Protein AF-A0A1L1SRC6-F1 (afdb_monomer_lite)

Radius of gyration: 24.78 Å; chains: 1; bounding box: 66×58×56 Å

Sequence (203 aa):
MLESIRVTGSGLALPPKPKSKVKRRNLTRLPKPKQQPQLCRSFERGDDISGKKLCILTAIKPINLEKEKLRFFKSDYTYNPQFEYANPTLPGVLAKHSNASDRFLKQSINIMELTLQKYGSYEKFEQATGGSLLSKTRIWSHVRKYMVKEGCLGEIVVHLTEDLLSRASMTVVNGCPTLTINISTAREHWLEGMLRHEIGTHY

pLDDT: mean 79.27, std 24.9, range [30.52, 97.94]

Secondary structure (DSSP, 8-state):
------------PPPPPPP----------PPPPPPP------------S------HHHHT-BTTHHHHHHHHHHTTT-S-----BSSPPPHHHHHHH-----TTHHHHHHHHHHHHHHHSSHHHHHHHHH-SBPPHHHHHHHHHHHHHHHT-TTTSEEEEES--SSSEEEEEETTEEEEEEEGGG-BTTTHHHHHHHHHHHH-

Foldseek 3Di:
DDDDPDDDDDDPDDDDDDDDDDDDDDDDDDDDDDDDDDPDPDPDDDDDDDPPPDDPVLQPDFPCVVVQVVVCVVVVNPDDRDTHTPDDDDPVVCVVVVDDDCPCVVVVVVVVVVLCVVQVDPVSSLCVQQNDQDDPVRLVVVLQVLCVVVVNPPQEAEAEDQPDPDQWAWDQDPNGTYIYGHSVRHGDNCSNVVCCVHVVPPD

InterPro domains:
  IPR012548 Microtubule-associated tyrosine carboxypeptidase [PTHR31817] (3-203)
  IPR012548 Microtubule-associated tyrosine carboxypeptidase [SM01154] (69-203)

Organism: Mus musculus (NCBI:txid10090)

Structure (mmCIF, N/CA/C/O backbone):
data_AF-A0A1L1SRC6-F1
#
_entry.id   AF-A0A1L1SRC6-F1
#
loop_
_atom_site.group_PDB
_atom_site.id
_atom_site.type_symbol
_atom_site.label_atom_id
_atom_site.label_alt_id
_atom_site.label_comp_id
_atom_site.label_asym_id
_atom_site.label_entity_id
_atom_site.label_seq_id
_atom_site.pdbx_PDB_ins_code
_atom_site.Cartn_x
_atom_site.Cartn_y
_atom_site.Cartn_z
_atom_site.occupancy
_atom_site.B_iso_or_equiv
_atom_site.auth_seq_id
_atom_site.auth_comp_id
_atom_site.auth_asym_id
_atom_site.auth_atom_id
_atom_site.pdbx_PDB_model_num
ATOM 1 N N . MET A 1 1 ? -26.667 -17.248 -7.420 1.00 30.98 1 MET A N 1
ATOM 2 C CA . MET A 1 1 ? -25.818 -18.370 -6.968 1.00 30.98 1 MET A CA 1
ATOM 3 C C . MET A 1 1 ? -24.413 -17.826 -6.780 1.00 30.98 1 MET A C 1
ATOM 5 O O . MET A 1 1 ? -23.888 -17.225 -7.705 1.00 30.98 1 MET A O 1
ATOM 9 N N . LEU A 1 2 ? -23.880 -17.897 -5.559 1.00 35.25 2 LEU A N 1
ATOM 10 C CA . LEU A 1 2 ? -22.558 -17.385 -5.188 1.00 35.25 2 LEU A CA 1
ATOM 11 C C . LEU A 1 2 ? -21.562 -18.549 -5.243 1.00 35.25 2 LEU A C 1
ATOM 13 O O . LEU A 1 2 ? -21.462 -19.311 -4.283 1.00 35.25 2 LEU A O 1
ATOM 17 N N . GLU A 1 3 ? -20.846 -18.705 -6.355 1.00 34.25 3 GLU A N 1
ATOM 18 C CA . GLU A 1 3 ? -19.773 -19.698 -6.452 1.00 34.25 3 GLU A CA 1
ATOM 19 C C . GLU A 1 3 ? -18.538 -19.179 -5.687 1.00 34.25 3 GLU A C 1
ATOM 21 O O . GLU A 1 3 ? -17.901 -18.185 -6.049 1.00 34.25 3 GLU A O 1
ATOM 26 N N . SER A 1 4 ? -18.237 -19.829 -4.565 1.00 32.31 4 SER A N 1
ATOM 27 C CA . SER A 1 4 ? -17.053 -19.595 -3.737 1.00 32.31 4 SER A CA 1
ATOM 28 C C . SER A 1 4 ? -15.798 -20.062 -4.483 1.00 32.31 4 SER A C 1
ATOM 30 O O . SER A 1 4 ? -15.706 -21.224 -4.873 1.00 32.31 4 SER A O 1
ATOM 32 N N . ILE A 1 5 ? -14.805 -19.182 -4.657 1.00 41.94 5 ILE A N 1
ATOM 33 C CA . ILE A 1 5 ? -13.481 -19.562 -5.172 1.00 41.94 5 ILE A CA 1
ATOM 34 C C . ILE A 1 5 ? -12.802 -20.426 -4.101 1.00 41.94 5 ILE A C 1
ATOM 36 O O . ILE A 1 5 ? -12.232 -19.910 -3.140 1.00 41.94 5 ILE A O 1
ATOM 40 N N . ARG A 1 6 ? -12.889 -21.751 -4.246 1.00 34.69 6 ARG A N 1
ATOM 41 C CA . ARG A 1 6 ? -12.124 -22.712 -3.446 1.00 34.69 6 ARG A CA 1
ATOM 42 C C . ARG A 1 6 ? -10.842 -23.063 -4.189 1.00 34.69 6 ARG A C 1
ATOM 44 O O . ARG A 1 6 ? -10.877 -23.663 -5.257 1.00 34.69 6 ARG A O 1
ATOM 51 N N . VAL A 1 7 ? -9.705 -22.708 -3.600 1.00 37.19 7 VAL A N 1
ATOM 52 C CA . VAL A 1 7 ? -8.402 -23.253 -3.991 1.00 37.19 7 VAL A CA 1
ATOM 53 C C . VAL A 1 7 ? -8.265 -24.615 -3.315 1.00 37.19 7 VAL A C 1
ATOM 55 O O . VAL A 1 7 ? -8.098 -24.702 -2.099 1.00 37.19 7 VAL A O 1
ATOM 58 N N . THR A 1 8 ? -8.387 -25.684 -4.095 1.00 35.91 8 THR A N 1
ATOM 59 C CA . THR A 1 8 ? -8.195 -27.059 -3.625 1.00 35.91 8 THR A CA 1
ATOM 60 C C . THR A 1 8 ? -6.701 -27.305 -3.427 1.00 35.91 8 THR A C 1
ATOM 62 O O . THR A 1 8 ? -5.959 -27.480 -4.390 1.00 35.91 8 THR A O 1
ATOM 65 N N . GLY A 1 9 ? -6.237 -27.265 -2.178 1.00 34.97 9 GLY A N 1
ATOM 66 C CA . GLY A 1 9 ? -4.871 -27.649 -1.836 1.00 34.97 9 GLY A CA 1
ATOM 67 C C . GLY A 1 9 ? -4.660 -29.148 -2.056 1.00 34.97 9 GLY A C 1
ATOM 68 O O . GLY A 1 9 ? -5.458 -29.963 -1.596 1.00 34.97 9 GLY A O 1
ATOM 69 N N . SER A 1 10 ? -3.586 -29.520 -2.749 1.00 36.66 10 SER A N 1
ATOM 70 C CA . SER A 1 10 ? -3.164 -30.914 -2.894 1.00 36.66 10 SER A CA 1
ATOM 71 C C . SER A 1 10 ? -2.772 -31.481 -1.526 1.00 36.66 10 SER A C 1
ATOM 73 O O . SER A 1 10 ? -1.744 -31.111 -0.958 1.00 36.66 10 SER A O 1
ATOM 75 N N . GLY A 1 11 ? -3.609 -32.361 -0.977 1.00 34.94 11 GLY A N 1
ATOM 76 C CA . GLY A 1 11 ? -3.365 -33.038 0.293 1.00 34.94 11 GLY A CA 1
ATOM 77 C C . GLY A 1 11 ? -2.301 -34.123 0.157 1.00 34.94 11 GLY A C 1
ATOM 78 O O . GLY A 1 11 ? -2.605 -35.246 -0.229 1.00 34.94 11 GLY A O 1
ATOM 79 N N . LEU A 1 12 ? -1.057 -33.811 0.520 1.00 36.03 12 LEU A N 1
ATOM 80 C CA . LEU A 1 12 ? -0.076 -34.836 0.874 1.00 36.03 12 LEU A CA 1
ATOM 81 C C . LEU A 1 12 ? -0.336 -35.244 2.327 1.00 36.03 12 LEU A C 1
ATOM 83 O O . LEU A 1 12 ? 0.060 -34.560 3.270 1.00 36.03 12 LEU A O 1
ATOM 87 N N . ALA A 1 13 ? -1.074 -36.340 2.494 1.00 35.41 13 ALA A N 1
ATOM 88 C CA . ALA A 1 13 ? -1.340 -36.951 3.787 1.00 35.41 13 ALA A CA 1
ATOM 89 C C . ALA A 1 13 ? -0.029 -37.454 4.418 1.00 35.41 13 ALA A C 1
ATOM 91 O O . ALA A 1 13 ? 0.671 -38.289 3.846 1.00 35.41 13 ALA A O 1
ATOM 92 N N . LEU A 1 14 ? 0.300 -36.951 5.610 1.00 41.66 14 LEU A N 1
ATOM 93 C CA . LEU A 1 14 ? 1.361 -37.498 6.457 1.00 41.66 14 LEU A CA 1
ATOM 94 C C . LEU A 1 14 ? 0.784 -38.629 7.332 1.00 41.66 14 LEU A C 1
ATOM 96 O O . LEU A 1 14 ? -0.318 -38.470 7.864 1.00 41.66 14 LEU A O 1
ATOM 100 N N . PRO A 1 15 ? 1.500 -39.753 7.520 1.00 41.75 15 PRO A N 1
ATOM 101 C CA . PRO A 1 15 ? 1.021 -40.864 8.338 1.00 41.75 15 PRO A CA 1
ATOM 102 C C . PRO A 1 15 ? 1.010 -40.517 9.844 1.00 41.75 15 PRO A C 1
ATOM 104 O O . PRO A 1 15 ? 1.784 -39.665 10.296 1.00 41.75 15 PRO A O 1
ATOM 107 N N . PRO A 1 16 ? 0.148 -41.170 10.651 1.00 37.88 16 PRO A N 1
ATOM 108 C CA . PRO A 1 16 ? -0.032 -40.839 12.061 1.00 37.88 16 PRO A CA 1
ATOM 109 C C . PRO A 1 16 ? 1.166 -41.268 12.925 1.00 37.88 16 PRO A C 1
ATOM 111 O O . PRO A 1 16 ? 1.744 -42.339 12.749 1.00 37.88 16 PRO A O 1
ATOM 114 N N . LYS A 1 17 ? 1.514 -40.428 13.910 1.00 37.50 17 LYS A N 1
ATOM 115 C CA . LYS A 1 17 ? 2.563 -40.694 14.911 1.00 37.50 17 LYS A CA 1
ATOM 116 C C . LYS A 1 17 ? 2.162 -41.816 15.884 1.00 37.50 17 LYS A C 1
ATOM 118 O O . LYS A 1 17 ? 1.056 -41.762 16.426 1.00 37.50 17 LYS A O 1
ATOM 123 N N . PRO A 1 18 ? 3.075 -42.737 16.243 1.00 36.50 18 PRO A N 1
ATOM 124 C CA . PRO A 1 18 ? 2.864 -43.642 17.366 1.00 36.50 18 PRO A CA 1
ATOM 125 C C . PRO A 1 18 ? 3.111 -42.924 18.707 1.00 36.50 18 PRO A C 1
ATOM 127 O O . PRO A 1 18 ? 4.058 -42.149 18.860 1.00 36.50 18 PRO A O 1
ATOM 130 N N . LYS A 1 19 ? 2.259 -43.192 19.705 1.00 40.78 19 LYS A N 1
ATOM 131 C CA . LYS A 1 19 ? 2.441 -42.756 21.100 1.00 40.78 19 LYS A CA 1
ATOM 132 C C . LYS A 1 19 ? 3.389 -43.717 21.819 1.00 40.78 19 LYS A C 1
ATOM 134 O O . LYS A 1 19 ? 3.059 -44.894 21.924 1.00 40.78 19 LYS A O 1
ATOM 139 N N . SER A 1 20 ? 4.483 -43.235 22.421 1.00 31.50 20 SER A N 1
ATOM 140 C CA . SER A 1 20 ? 5.069 -43.921 23.586 1.00 31.50 20 SER A CA 1
ATOM 141 C C . SER A 1 20 ? 6.046 -43.058 24.408 1.00 31.50 20 SER A C 1
ATOM 143 O O . SER A 1 20 ? 7.017 -42.527 23.881 1.00 31.50 20 SER A O 1
ATOM 145 N N . LYS A 1 21 ? 5.737 -42.998 25.712 1.00 33.53 21 LYS A N 1
ATOM 146 C CA . LYS A 1 21 ? 6.587 -43.064 26.919 1.00 33.53 21 LYS A CA 1
ATOM 147 C C . LYS A 1 21 ? 7.735 -42.056 27.130 1.00 33.53 21 LYS A C 1
ATOM 149 O O . LYS A 1 21 ? 8.752 -42.033 26.450 1.00 33.53 21 LYS A O 1
ATOM 154 N N . VAL A 1 22 ? 7.576 -41.315 28.230 1.00 39.88 22 VAL A N 1
ATOM 155 C CA . VAL A 1 22 ? 8.561 -40.471 28.918 1.00 39.88 22 VAL A CA 1
ATOM 156 C C . VAL A 1 22 ? 9.836 -41.258 29.238 1.00 39.88 22 VAL A C 1
ATOM 158 O O . VAL A 1 22 ? 9.790 -42.256 29.956 1.00 39.88 22 VAL A O 1
ATOM 161 N N . LYS A 1 23 ? 10.989 -40.757 28.783 1.00 32.75 23 LYS A N 1
ATOM 162 C CA . LYS A 1 23 ? 12.297 -41.082 29.365 1.00 32.75 23 LYS A CA 1
ATOM 163 C C . LYS A 1 23 ? 13.221 -39.866 29.250 1.00 32.75 23 LYS A C 1
ATOM 165 O O . LYS A 1 23 ? 13.604 -39.464 28.157 1.00 32.75 23 LYS A O 1
ATOM 170 N N . ARG A 1 24 ? 13.543 -39.257 30.397 1.00 40.47 24 ARG A N 1
ATOM 171 C CA . ARG A 1 24 ? 14.546 -38.189 30.532 1.00 40.47 24 ARG A CA 1
ATOM 172 C C . ARG A 1 24 ? 15.921 -38.724 30.116 1.00 40.47 24 ARG A C 1
ATOM 174 O O . ARG A 1 24 ? 16.364 -39.724 30.678 1.00 40.47 24 ARG A O 1
ATOM 181 N N . ARG A 1 25 ? 16.608 -38.039 29.196 1.00 31.44 25 ARG A N 1
ATOM 182 C CA . ARG A 1 25 ? 18.072 -38.104 29.045 1.00 31.44 25 ARG A CA 1
ATOM 183 C C . ARG A 1 25 ? 18.607 -36.892 28.264 1.00 31.44 25 ARG A C 1
ATOM 185 O O . ARG A 1 25 ? 18.287 -36.715 27.099 1.00 31.44 25 ARG A O 1
ATOM 192 N N . ASN A 1 26 ? 19.381 -36.077 28.982 1.00 30.52 26 ASN A N 1
ATOM 193 C CA . ASN A 1 26 ? 20.505 -35.209 28.603 1.00 30.52 26 ASN A CA 1
ATOM 194 C C . ASN A 1 26 ? 20.528 -34.599 27.185 1.00 30.52 26 ASN A C 1
ATOM 196 O O . ASN A 1 26 ? 20.881 -35.269 26.217 1.00 30.52 26 ASN A O 1
ATOM 200 N N . LEU A 1 27 ? 20.268 -33.285 27.100 1.00 34.00 27 LEU A N 1
ATOM 201 C CA . LEU A 1 27 ? 20.519 -32.476 25.903 1.00 34.00 27 LEU A CA 1
ATOM 202 C C . LEU A 1 27 ? 22.027 -32.313 25.662 1.00 34.00 27 LEU A C 1
ATOM 204 O O . LEU A 1 27 ? 22.706 -31.531 26.324 1.00 34.00 27 LEU A O 1
ATOM 208 N N . THR A 1 28 ? 22.528 -33.017 24.655 1.00 36.62 28 THR A N 1
ATOM 209 C CA . THR A 1 28 ? 23.712 -32.618 23.892 1.00 36.62 28 THR A CA 1
ATOM 210 C C . THR A 1 28 ? 23.328 -31.492 22.923 1.00 36.62 28 THR A C 1
ATOM 212 O O . THR A 1 28 ? 22.220 -31.437 22.392 1.00 36.62 28 THR A O 1
ATOM 215 N N . ARG A 1 29 ? 24.242 -30.536 22.757 1.00 34.03 29 ARG A N 1
ATOM 216 C CA . ARG A 1 29 ? 24.055 -29.255 22.064 1.00 34.03 29 ARG A CA 1
ATOM 217 C C . ARG A 1 29 ? 23.864 -29.471 20.553 1.00 34.03 29 ARG A C 1
ATOM 219 O O . ARG A 1 29 ? 24.800 -29.865 19.865 1.00 34.03 29 ARG A O 1
ATOM 226 N N . LEU A 1 30 ? 22.660 -29.200 20.045 1.00 37.34 30 LEU A N 1
ATOM 227 C CA . LEU A 1 30 ? 22.332 -29.243 18.615 1.00 37.34 30 LEU A CA 1
ATOM 228 C C . LEU A 1 30 ? 22.991 -28.050 17.881 1.00 37.34 30 LEU A C 1
ATOM 230 O O . LEU A 1 30 ? 22.924 -26.925 18.390 1.00 37.34 30 LEU A O 1
ATOM 234 N N . PRO A 1 31 ? 23.627 -28.243 16.710 1.00 41.28 31 PRO A N 1
ATOM 235 C CA . PRO A 1 31 ? 24.202 -27.143 15.938 1.00 41.28 31 PRO A CA 1
ATOM 236 C C . PRO A 1 31 ? 23.113 -26.216 15.373 1.00 41.28 31 PRO A C 1
ATOM 238 O O . PRO A 1 31 ? 22.044 -26.660 14.954 1.00 41.28 31 PRO A O 1
ATOM 241 N N . LYS A 1 32 ? 23.402 -24.906 15.390 1.00 39.91 32 LYS A N 1
ATOM 242 C CA . LYS A 1 32 ? 22.523 -23.817 14.928 1.00 39.91 32 LYS A CA 1
ATOM 243 C C . LYS A 1 32 ? 21.993 -24.059 13.502 1.00 39.91 32 LYS A C 1
ATOM 245 O O . LYS A 1 32 ? 22.756 -24.523 12.652 1.00 39.91 32 LYS A O 1
ATOM 250 N N . PRO A 1 33 ? 20.742 -23.665 13.200 1.00 34.91 33 PRO A N 1
ATOM 251 C CA . PRO A 1 33 ? 20.246 -23.650 11.830 1.00 34.91 33 PRO A CA 1
ATOM 252 C C . PRO A 1 33 ? 21.058 -22.663 10.979 1.00 34.91 33 PRO A C 1
ATOM 254 O O . PRO A 1 33 ? 21.444 -21.586 11.441 1.00 34.91 33 PRO A O 1
ATOM 257 N N . LYS A 1 34 ? 21.334 -23.061 9.731 1.00 39.84 34 LYS A N 1
ATOM 258 C CA . LYS A 1 34 ? 22.005 -22.239 8.719 1.00 39.84 34 LYS A CA 1
ATOM 259 C C . LYS A 1 34 ? 21.254 -20.915 8.553 1.00 39.84 34 LYS A C 1
ATOM 261 O O . LYS A 1 34 ? 20.034 -20.908 8.410 1.00 39.84 34 LYS A O 1
ATOM 266 N N . GLN A 1 35 ? 22.006 -19.818 8.592 1.00 37.75 35 GLN A N 1
ATOM 267 C CA . GLN A 1 35 ? 21.509 -18.468 8.347 1.00 37.75 35 GLN A CA 1
ATOM 268 C C . GLN A 1 35 ? 20.783 -18.414 6.995 1.00 37.75 35 GLN A C 1
ATOM 270 O O . GLN A 1 35 ? 21.267 -18.965 6.004 1.00 37.75 35 GLN A O 1
ATOM 275 N N . GLN A 1 36 ? 19.624 -17.752 6.965 1.00 35.88 36 GLN A N 1
ATOM 276 C CA . GLN A 1 36 ? 18.995 -17.304 5.722 1.00 35.88 36 GLN A CA 1
ATOM 277 C C . GLN A 1 36 ? 20.012 -16.479 4.914 1.00 35.88 36 GLN A C 1
ATOM 279 O O . GLN A 1 36 ? 20.842 -15.805 5.533 1.00 35.88 36 GLN A O 1
ATOM 284 N N . PRO A 1 37 ? 19.976 -16.499 3.567 1.00 34.00 37 PRO A N 1
ATOM 285 C CA . PRO A 1 37 ? 20.884 -15.689 2.770 1.00 34.00 37 PRO A CA 1
ATOM 286 C C . PRO A 1 37 ? 20.659 -14.222 3.133 1.00 34.00 37 PRO A C 1
ATOM 288 O O . PRO A 1 37 ? 19.620 -13.643 2.818 1.00 34.00 37 PRO A O 1
ATOM 291 N N . GLN A 1 38 ? 21.618 -13.631 3.844 1.00 35.09 38 GLN A N 1
ATOM 292 C CA . GLN A 1 38 ? 21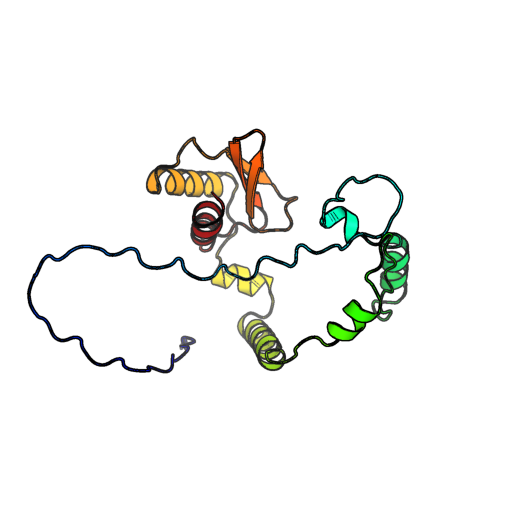.663 -12.189 3.991 1.00 35.09 38 GLN A CA 1
ATOM 293 C C . GLN A 1 38 ? 21.787 -11.613 2.584 1.00 35.09 38 GLN A C 1
ATOM 295 O O . GLN A 1 38 ? 22.653 -12.046 1.823 1.00 35.09 38 GLN A O 1
ATOM 300 N N . LEU A 1 39 ? 20.910 -10.666 2.240 1.00 34.56 39 LEU A N 1
ATOM 301 C CA . LEU A 1 39 ? 21.083 -9.777 1.092 1.00 34.56 39 LEU A CA 1
ATOM 302 C C . LEU A 1 39 ? 22.566 -9.411 0.988 1.00 34.56 39 LEU A C 1
ATOM 304 O O . LEU A 1 39 ? 23.114 -8.849 1.938 1.00 34.56 39 LEU A O 1
ATOM 308 N N . CYS A 1 40 ? 23.202 -9.819 -0.116 1.00 30.66 40 CYS A N 1
ATOM 309 C CA . CYS A 1 40 ? 24.634 -9.698 -0.374 1.00 30.66 40 CYS A CA 1
ATOM 310 C C . CYS A 1 40 ? 25.188 -8.356 0.124 1.00 30.66 40 CYS A C 1
ATOM 312 O O . CYS A 1 40 ? 25.082 -7.329 -0.542 1.00 30.66 40 CYS A O 1
ATOM 314 N N . ARG A 1 41 ? 25.825 -8.367 1.299 1.00 45.09 41 ARG A N 1
ATOM 315 C CA . ARG A 1 41 ? 26.772 -7.330 1.704 1.00 45.09 41 ARG A CA 1
ATOM 316 C C . ARG A 1 41 ? 28.115 -7.689 1.091 1.00 45.09 41 ARG A C 1
ATOM 318 O O . ARG A 1 41 ? 28.941 -8.327 1.730 1.00 45.09 41 ARG A O 1
ATOM 325 N N . SER A 1 42 ? 28.322 -7.264 -0.143 1.00 32.84 42 SER A N 1
ATOM 326 C CA . SER A 1 42 ? 29.642 -7.260 -0.766 1.00 32.84 42 SER A CA 1
ATOM 327 C C . SER A 1 42 ? 29.681 -6.166 -1.826 1.00 32.84 42 SER A C 1
ATOM 329 O O . SER A 1 42 ? 29.501 -6.421 -3.011 1.00 32.84 42 SER A O 1
ATOM 331 N N . PHE A 1 43 ? 29.890 -4.928 -1.378 1.00 38.47 43 PHE A N 1
ATOM 332 C CA . PHE A 1 43 ? 30.622 -3.961 -2.189 1.00 38.47 43 PHE A CA 1
ATOM 333 C C . PHE A 1 43 ? 32.091 -4.200 -1.854 1.00 38.47 43 PHE A C 1
ATOM 335 O O . PHE A 1 43 ? 32.580 -3.755 -0.814 1.00 38.47 43 PHE A O 1
ATOM 342 N N . GLU A 1 44 ? 32.743 -5.034 -2.660 1.00 38.53 44 GLU A N 1
ATOM 343 C CA . GLU A 1 44 ? 34.193 -5.179 -2.611 1.00 38.53 44 GLU A CA 1
ATOM 344 C C . GLU A 1 44 ? 34.835 -3.858 -3.045 1.00 38.53 44 GLU A C 1
ATOM 346 O O . GLU A 1 44 ? 34.324 -3.142 -3.906 1.00 38.53 44 GLU A O 1
ATOM 351 N N . ARG A 1 45 ? 35.921 -3.532 -2.346 1.00 48.56 45 ARG A N 1
ATOM 352 C CA . ARG A 1 45 ? 36.695 -2.293 -2.398 1.00 48.56 45 ARG A CA 1
ATOM 353 C C . ARG A 1 45 ? 37.076 -1.899 -3.831 1.00 48.56 45 ARG A C 1
ATOM 355 O O . ARG A 1 45 ? 37.780 -2.642 -4.502 1.00 48.56 45 ARG A O 1
ATOM 362 N N . GLY A 1 46 ? 36.674 -0.696 -4.230 1.00 35.12 46 GLY A N 1
ATOM 363 C CA . GLY A 1 46 ? 37.352 0.123 -5.232 1.00 35.12 46 GLY A CA 1
ATOM 364 C C . GLY A 1 46 ? 37.772 1.424 -4.550 1.00 35.12 46 GLY A C 1
ATOM 365 O O . GLY A 1 46 ? 36.979 1.984 -3.790 1.00 35.12 46 GLY A O 1
ATOM 366 N N . ASP A 1 47 ? 39.027 1.816 -4.738 1.00 42.50 47 ASP A N 1
ATOM 367 C CA . ASP A 1 47 ? 39.657 2.979 -4.110 1.00 42.50 47 ASP A CA 1
ATOM 368 C C . ASP A 1 47 ? 38.960 4.314 -4.437 1.00 42.50 47 ASP A C 1
ATOM 370 O O . ASP A 1 47 ? 38.410 4.506 -5.519 1.00 42.50 47 ASP A O 1
ATOM 374 N N . ASP A 1 48 ? 39.075 5.227 -3.466 1.00 42.66 48 ASP A N 1
ATOM 375 C CA . ASP A 1 48 ? 39.030 6.692 -3.577 1.00 42.66 48 ASP A CA 1
ATOM 376 C C . ASP A 1 48 ? 37.696 7.434 -3.823 1.00 42.66 48 ASP A C 1
ATOM 378 O O . ASP A 1 48 ? 37.309 7.789 -4.931 1.00 42.66 48 ASP A O 1
ATOM 382 N N . ILE A 1 49 ? 37.045 7.806 -2.708 1.00 44.44 49 ILE A N 1
ATOM 383 C CA . ILE A 1 49 ? 36.933 9.177 -2.135 1.00 44.44 49 ILE A CA 1
ATOM 384 C C . ILE A 1 49 ? 35.698 9.201 -1.212 1.00 44.44 49 ILE A C 1
ATOM 386 O O . ILE A 1 49 ? 34.553 9.124 -1.645 1.00 44.44 49 ILE A O 1
ATOM 390 N N . SER A 1 50 ? 35.944 9.349 0.096 1.00 47.78 50 SER A N 1
ATOM 391 C CA . SER A 1 50 ? 34.960 9.361 1.196 1.00 47.78 50 SER A CA 1
ATOM 392 C C . SER A 1 50 ? 34.289 8.009 1.483 1.00 47.78 50 SER A C 1
ATOM 394 O O . SER A 1 50 ? 33.233 7.678 0.956 1.00 47.78 50 SER A O 1
ATOM 396 N N . GLY A 1 51 ? 34.862 7.247 2.423 1.00 49.66 51 GLY A N 1
ATOM 397 C CA . GLY A 1 51 ? 34.347 5.970 2.950 1.00 49.66 51 GLY A CA 1
ATOM 398 C C . GLY A 1 51 ? 33.006 6.035 3.704 1.00 49.66 51 GLY A C 1
ATOM 399 O O . GLY A 1 51 ? 32.774 5.264 4.638 1.00 49.66 51 GLY A O 1
ATOM 400 N N . LYS A 1 52 ? 32.104 6.947 3.331 1.00 61.47 52 LYS A N 1
ATOM 401 C CA . LYS A 1 52 ? 30.728 6.987 3.817 1.00 61.47 52 LYS A CA 1
ATOM 402 C C . LYS A 1 52 ? 29.922 5.965 3.025 1.00 61.47 52 LYS A C 1
ATOM 404 O O . LYS A 1 52 ? 29.630 6.168 1.852 1.00 61.47 52 LYS A O 1
ATOM 409 N N . LYS A 1 53 ? 29.542 4.861 3.675 1.00 63.91 53 LYS A N 1
ATOM 410 C CA . LYS A 1 53 ? 28.555 3.920 3.128 1.00 63.91 53 LYS A CA 1
ATOM 411 C C . LYS A 1 53 ? 27.285 4.705 2.806 1.00 63.91 53 LYS A C 1
ATOM 413 O O . LYS A 1 53 ? 26.566 5.106 3.719 1.00 63.91 53 LYS A O 1
ATOM 418 N N . LEU A 1 54 ? 27.044 4.961 1.523 1.00 66.69 54 LEU A N 1
ATOM 419 C CA . LEU A 1 54 ? 25.807 5.585 1.080 1.00 66.69 54 LEU A CA 1
ATOM 420 C C . LEU A 1 54 ? 24.644 4.688 1.506 1.00 66.69 54 LEU A C 1
ATOM 422 O O . LEU A 1 54 ? 24.712 3.460 1.398 1.00 66.69 54 LEU A O 1
ATOM 426 N N . CYS A 1 55 ? 23.576 5.304 2.009 1.00 77.69 55 CYS A N 1
ATOM 427 C CA . CYS A 1 55 ? 22.316 4.598 2.190 1.00 77.69 55 CYS A CA 1
ATOM 428 C C . CYS A 1 55 ? 21.918 3.980 0.843 1.00 77.69 55 CYS A C 1
ATOM 430 O O . CYS A 1 55 ? 22.049 4.637 -0.191 1.00 77.69 55 CYS A O 1
ATOM 432 N N . ILE A 1 56 ? 21.424 2.738 0.848 1.00 81.31 56 ILE A N 1
ATOM 433 C CA . ILE A 1 56 ? 21.028 2.040 -0.383 1.00 81.31 56 ILE A CA 1
ATOM 434 C C . ILE A 1 56 ? 20.076 2.893 -1.226 1.00 81.31 56 ILE A C 1
ATOM 436 O O . ILE A 1 56 ? 20.271 3.000 -2.428 1.00 81.31 56 ILE A O 1
ATOM 440 N N . LEU A 1 57 ? 19.132 3.592 -0.585 1.00 80.81 57 LEU A N 1
ATOM 441 C CA . LEU A 1 57 ? 18.171 4.475 -1.251 1.00 80.81 57 LEU A CA 1
ATOM 442 C C . LEU A 1 57 ? 18.843 5.649 -1.974 1.00 80.81 57 LEU A C 1
ATOM 444 O O . LEU A 1 57 ? 18.363 6.093 -3.011 1.00 80.81 57 LEU A O 1
ATOM 448 N N . THR A 1 58 ? 19.964 6.141 -1.449 1.00 81.38 58 THR A N 1
ATOM 449 C CA . THR A 1 58 ? 20.768 7.178 -2.104 1.00 81.38 58 THR A CA 1
ATOM 450 C C . T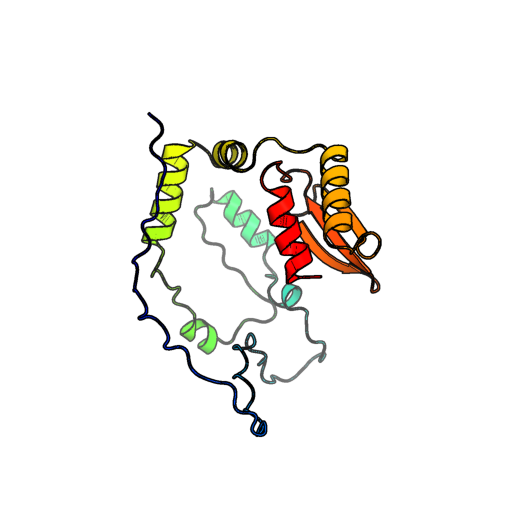HR A 1 58 ? 21.584 6.592 -3.253 1.00 81.38 58 THR A C 1
ATOM 452 O O . THR A 1 58 ? 21.670 7.207 -4.310 1.00 81.38 58 THR A O 1
ATOM 455 N N . ALA A 1 59 ? 22.158 5.400 -3.068 1.00 82.44 59 ALA A N 1
ATOM 456 C CA . ALA A 1 59 ? 22.987 4.742 -4.076 1.00 82.44 59 ALA A CA 1
ATOM 457 C C . ALA A 1 59 ? 22.190 4.318 -5.322 1.00 82.44 59 ALA A C 1
ATOM 459 O O . ALA A 1 59 ? 22.710 4.392 -6.431 1.00 82.44 59 ALA A O 1
ATOM 460 N N . ILE A 1 60 ? 20.926 3.916 -5.146 1.00 87.31 60 ILE A N 1
ATOM 461 C CA . ILE A 1 60 ? 20.038 3.481 -6.237 1.00 87.31 60 ILE A CA 1
ATOM 462 C C . ILE A 1 60 ? 19.207 4.618 -6.839 1.00 87.31 60 ILE A C 1
ATOM 464 O O . ILE A 1 60 ? 18.284 4.350 -7.604 1.00 87.31 60 ILE A O 1
ATOM 468 N N . LYS A 1 61 ? 19.461 5.883 -6.490 1.00 89.75 61 LYS A N 1
ATOM 469 C CA . LYS A 1 61 ? 18.740 7.005 -7.095 1.00 89.75 61 LYS A CA 1
ATOM 470 C C . LYS A 1 61 ? 19.408 7.392 -8.425 1.00 89.75 61 LYS A C 1
ATOM 472 O O . LYS A 1 61 ? 20.587 7.749 -8.404 1.00 89.75 61 LYS A O 1
ATOM 477 N N . PRO A 1 62 ? 18.687 7.374 -9.562 1.00 93.12 62 PRO A N 1
ATOM 478 C CA . PRO A 1 62 ? 19.236 7.841 -10.830 1.00 93.12 62 PRO A CA 1
ATOM 479 C C . PRO A 1 62 ? 19.563 9.337 -10.797 1.00 93.12 62 PRO A C 1
ATOM 481 O O . PRO A 1 62 ? 18.790 10.133 -10.255 1.00 93.12 62 PRO A O 1
ATOM 484 N N . ILE A 1 63 ? 20.668 9.737 -11.428 1.00 94.81 63 ILE A N 1
ATOM 485 C CA . ILE A 1 63 ? 21.068 11.150 -11.548 1.00 94.81 63 ILE A CA 1
ATOM 486 C C . ILE A 1 63 ? 20.234 11.899 -12.594 1.00 94.81 63 ILE A C 1
ATOM 488 O O . ILE A 1 63 ? 20.035 13.106 -12.485 1.00 94.81 63 ILE A O 1
ATOM 492 N N . ASN A 1 64 ? 19.707 11.184 -13.588 1.00 95.88 64 ASN A N 1
ATOM 493 C CA . ASN A 1 64 ? 18.945 11.736 -14.707 1.00 95.88 64 ASN A CA 1
ATOM 494 C C . ASN A 1 64 ? 17.421 11.533 -14.564 1.00 95.88 64 ASN A C 1
ATOM 496 O O . ASN A 1 64 ? 16.696 11.686 -15.546 1.00 95.88 64 ASN A O 1
ATOM 500 N N . LEU A 1 65 ? 16.931 11.231 -13.352 1.00 94.62 65 LEU A N 1
ATOM 501 C CA . LEU A 1 65 ? 15.532 10.876 -13.076 1.00 94.62 65 LEU A CA 1
ATOM 502 C C . LEU A 1 65 ? 14.523 11.849 -13.708 1.00 94.62 65 LEU A C 1
ATOM 504 O O . LEU A 1 65 ? 13.654 11.419 -14.459 1.00 94.62 65 LEU A O 1
ATOM 508 N N . GLU A 1 66 ? 14.644 13.152 -13.433 1.00 96.38 66 GLU A N 1
ATOM 509 C CA . GLU A 1 66 ? 13.683 14.143 -13.942 1.00 96.38 66 GLU A CA 1
ATOM 510 C C . GLU A 1 66 ? 13.748 14.270 -15.469 1.00 96.38 66 GLU A C 1
ATOM 512 O O . GLU A 1 66 ? 12.718 14.337 -16.134 1.00 96.38 66 GLU A O 1
ATOM 517 N N . LYS A 1 67 ? 14.947 14.225 -16.059 1.00 96.56 67 LYS A N 1
ATOM 518 C CA . LYS A 1 67 ? 15.124 14.295 -17.517 1.00 96.56 67 LYS A CA 1
ATOM 519 C C . LYS A 1 67 ? 14.438 13.120 -18.220 1.00 96.56 67 LYS A C 1
ATOM 521 O O . LYS A 1 67 ? 13.714 13.328 -19.193 1.00 96.56 67 LYS A O 1
ATOM 526 N N . GLU A 1 68 ? 14.646 11.908 -17.713 1.00 97.12 68 GLU A N 1
ATOM 527 C CA . GLU A 1 68 ? 14.053 10.683 -18.256 1.00 97.12 68 GLU A CA 1
ATOM 528 C C . GLU A 1 68 ? 12.541 10.635 -18.033 1.00 97.12 68 GLU A C 1
ATOM 530 O O . GLU A 1 68 ? 11.791 10.292 -18.944 1.00 97.12 68 GLU A O 1
ATOM 535 N N . LYS A 1 69 ? 12.076 11.098 -16.870 1.00 95.69 69 LYS A N 1
ATOM 536 C CA . LYS A 1 69 ? 10.654 11.280 -16.575 1.00 95.69 69 LYS A CA 1
ATOM 537 C C . LYS A 1 69 ? 9.989 12.203 -17.600 1.00 95.69 69 LYS A C 1
ATOM 539 O O . LYS A 1 69 ? 8.989 11.823 -18.201 1.00 95.69 69 LYS A O 1
ATOM 544 N N . LEU A 1 70 ? 10.555 13.387 -17.856 1.00 96.75 70 LEU A N 1
ATOM 545 C CA . LEU A 1 70 ? 10.017 14.310 -18.861 1.00 96.75 70 LEU A CA 1
ATOM 546 C C . LEU A 1 70 ? 9.973 13.682 -20.259 1.00 96.75 70 LEU A C 1
ATOM 548 O O . LEU A 1 70 ? 8.999 13.885 -20.977 1.00 96.75 70 LEU A O 1
ATOM 552 N N . ARG A 1 71 ? 11.006 12.931 -20.657 1.00 96.75 71 ARG A N 1
ATOM 553 C CA . ARG A 1 71 ? 11.038 12.233 -21.954 1.00 96.75 71 ARG A CA 1
ATOM 554 C C . ARG A 1 71 ? 9.946 11.175 -22.054 1.00 96.75 71 ARG A C 1
ATOM 556 O O . ARG A 1 71 ? 9.234 11.150 -23.050 1.00 96.75 71 ARG A O 1
ATOM 563 N N . PHE A 1 72 ? 9.781 10.369 -21.009 1.00 97.12 72 PHE A N 1
ATOM 564 C CA . PHE A 1 72 ? 8.749 9.342 -20.929 1.00 97.12 72 PHE A CA 1
ATOM 565 C C . PHE A 1 72 ? 7.345 9.927 -21.121 1.00 97.12 72 PHE A C 1
ATOM 567 O O . PHE A 1 72 ? 6.619 9.498 -22.017 1.00 97.12 72 PHE A O 1
ATOM 574 N N . PHE A 1 73 ? 7.000 10.974 -20.364 1.00 96.44 73 PHE A N 1
ATOM 575 C CA . PHE A 1 73 ? 5.695 11.631 -20.487 1.00 96.44 73 PHE A CA 1
ATOM 576 C C . PHE A 1 73 ? 5.507 12.343 -21.833 1.00 96.44 73 PHE A C 1
ATOM 578 O O . PHE A 1 73 ? 4.416 12.305 -22.384 1.00 96.44 73 PHE A O 1
ATOM 585 N N . LYS A 1 74 ? 6.559 12.952 -22.399 1.00 96.62 74 LYS A N 1
ATOM 586 C CA . LYS A 1 74 ? 6.499 13.584 -23.732 1.00 96.62 74 LYS A CA 1
ATOM 587 C C . LYS A 1 74 ? 6.353 12.588 -24.882 1.00 96.62 74 LYS A C 1
ATOM 589 O O . LYS A 1 74 ? 5.988 12.992 -25.976 1.00 96.62 74 LYS A O 1
ATOM 594 N N . SER A 1 75 ? 6.699 11.326 -24.652 1.00 96.12 75 SER A N 1
ATOM 595 C CA . SER A 1 75 ? 6.640 10.260 -25.656 1.00 96.12 75 SER A CA 1
ATOM 596 C C . SER A 1 75 ? 5.327 9.475 -25.644 1.00 96.12 75 SER A C 1
ATOM 598 O O . SER A 1 75 ? 5.279 8.383 -26.208 1.00 96.12 75 SER A O 1
ATOM 600 N N . ASP A 1 76 ? 4.307 9.955 -24.928 1.00 95.81 76 ASP A N 1
ATOM 601 C CA . ASP A 1 76 ? 3.063 9.214 -24.693 1.00 95.81 76 ASP A CA 1
ATOM 602 C C . ASP A 1 76 ? 3.326 7.793 -24.164 1.00 95.81 76 ASP A C 1
ATOM 604 O O . ASP A 1 76 ? 2.731 6.813 -24.607 1.00 95.81 76 ASP A O 1
ATOM 608 N N . TYR A 1 77 ? 4.256 7.677 -23.207 1.00 95.38 77 TYR A N 1
ATOM 609 C CA . TYR A 1 77 ? 4.606 6.424 -22.525 1.00 95.38 77 TYR A CA 1
ATOM 610 C C . TYR A 1 77 ? 5.243 5.337 -23.413 1.00 95.38 77 TYR A C 1
ATOM 612 O O . TYR A 1 77 ? 5.388 4.198 -22.971 1.00 95.38 77 TYR A O 1
ATOM 620 N N . THR A 1 78 ? 5.640 5.660 -24.649 1.00 95.56 78 THR A N 1
ATOM 621 C CA . THR A 1 78 ? 6.224 4.685 -25.594 1.00 95.56 78 THR A CA 1
ATOM 622 C C . THR A 1 78 ? 7.742 4.536 -25.471 1.00 95.56 78 THR A C 1
ATOM 624 O O . THR A 1 78 ? 8.313 3.531 -25.896 1.00 95.56 78 THR A O 1
ATOM 627 N N . TYR A 1 79 ? 8.418 5.524 -24.886 1.00 95.75 79 TYR A N 1
ATOM 628 C CA . TYR A 1 79 ? 9.857 5.492 -24.657 1.00 95.75 79 TYR A CA 1
ATOM 629 C C . TYR A 1 79 ? 10.215 4.599 -23.463 1.00 95.75 79 TYR A C 1
ATOM 631 O O . TYR A 1 79 ? 9.562 4.663 -22.428 1.00 95.75 79 TYR A O 1
ATOM 639 N N . ASN A 1 80 ? 11.291 3.815 -23.570 1.00 93.75 80 ASN A N 1
ATOM 640 C CA . ASN A 1 80 ? 11.862 3.078 -22.442 1.00 93.75 80 ASN A CA 1
ATOM 641 C C . ASN A 1 80 ? 12.928 3.942 -21.735 1.00 93.75 80 ASN A C 1
ATOM 643 O O . ASN A 1 80 ? 14.012 4.111 -22.310 1.00 93.75 80 ASN A O 1
ATOM 647 N N . PRO A 1 81 ? 12.668 4.474 -20.524 1.00 95.81 81 PRO A N 1
ATOM 648 C CA . PRO A 1 81 ? 13.610 5.338 -19.810 1.00 95.81 81 PRO A CA 1
ATOM 649 C C . PRO A 1 81 ? 14.979 4.681 -19.612 1.00 95.81 81 PRO A C 1
ATOM 651 O O . PRO A 1 81 ? 15.062 3.522 -19.206 1.00 95.81 81 PRO A O 1
ATOM 654 N N . GLN A 1 82 ? 16.058 5.423 -19.868 1.00 94.25 82 GLN A N 1
ATOM 655 C CA . GLN A 1 82 ? 17.433 4.949 -19.679 1.00 94.25 82 GLN A CA 1
ATOM 656 C C . GLN A 1 82 ? 18.073 5.674 -18.493 1.00 94.25 82 GLN A C 1
ATOM 658 O O . GLN A 1 82 ? 18.522 6.815 -18.600 1.00 94.25 82 GLN A O 1
ATOM 663 N N . PHE A 1 83 ? 18.099 5.015 -17.334 1.00 93.50 83 PHE A N 1
ATOM 664 C CA . PHE A 1 83 ? 18.595 5.615 -16.099 1.00 93.50 83 PHE A CA 1
ATOM 665 C C . PHE A 1 83 ? 20.115 5.535 -15.966 1.00 93.50 83 PHE A C 1
ATOM 667 O O . PHE A 1 83 ? 20.726 4.480 -16.122 1.00 93.50 83 PHE A O 1
ATOM 674 N N . GLU A 1 84 ? 20.707 6.664 -15.595 1.00 92.62 84 GLU A N 1
ATOM 675 C CA . GLU A 1 84 ? 22.119 6.794 -15.257 1.00 92.62 84 GLU A CA 1
ATOM 676 C C . GLU A 1 84 ? 22.258 6.895 -13.735 1.00 92.62 84 GLU A C 1
ATOM 678 O O . GLU A 1 84 ? 21.475 7.578 -13.070 1.00 92.62 84 GLU A O 1
ATOM 683 N N . TYR A 1 85 ? 23.266 6.232 -13.171 1.00 89.88 85 TYR A N 1
ATOM 684 C CA . TYR A 1 85 ? 23.521 6.192 -11.730 1.00 89.88 85 TYR A CA 1
ATOM 685 C C . TYR A 1 85 ? 24.918 6.729 -11.436 1.00 89.88 85 TYR A C 1
ATOM 687 O O . TYR A 1 85 ? 25.851 6.458 -12.186 1.00 89.88 85 TYR A O 1
ATOM 695 N N . ALA A 1 86 ? 25.079 7.435 -10.314 1.00 88.69 86 ALA A N 1
ATOM 696 C CA . ALA A 1 86 ? 26.384 7.950 -9.890 1.00 88.69 86 ALA A CA 1
ATOM 697 C C . ALA A 1 86 ? 27.401 6.827 -9.612 1.00 88.69 86 ALA A C 1
ATOM 699 O O . ALA A 1 86 ? 28.593 7.010 -9.820 1.00 88.69 86 ALA A O 1
ATOM 700 N N . ASN A 1 87 ? 26.917 5.663 -9.164 1.00 84.12 87 ASN A N 1
ATOM 701 C CA . ASN A 1 87 ? 27.725 4.476 -8.897 1.00 84.12 87 ASN A CA 1
ATOM 702 C C . ASN A 1 87 ? 27.165 3.295 -9.710 1.00 84.12 87 ASN A C 1
ATOM 704 O O . ASN A 1 87 ? 26.355 2.525 -9.183 1.00 84.12 87 ASN A O 1
ATOM 708 N N . PRO A 1 88 ? 27.509 3.174 -11.006 1.00 81.00 88 PRO A N 1
ATOM 709 C CA . PRO A 1 88 ? 26.988 2.106 -11.845 1.00 81.00 88 PRO A CA 1
ATOM 710 C C . PRO A 1 88 ? 27.490 0.743 -11.360 1.00 81.00 88 PRO A C 1
ATOM 712 O O . PRO A 1 88 ? 28.631 0.578 -10.931 1.00 81.00 88 PRO A O 1
ATOM 715 N N . THR A 1 89 ? 26.617 -0.258 -11.438 1.00 80.75 89 THR A N 1
ATOM 716 C CA . THR A 1 89 ? 26.994 -1.637 -11.116 1.00 80.75 89 THR A CA 1
ATOM 717 C C . THR A 1 89 ? 27.946 -2.175 -12.189 1.00 80.75 89 THR A C 1
ATOM 719 O O . THR A 1 89 ? 27.767 -1.897 -13.373 1.00 80.75 89 THR A O 1
ATOM 722 N N . LEU A 1 90 ? 28.943 -2.969 -11.785 1.00 85.56 90 LEU A N 1
ATOM 723 C CA . LEU A 1 90 ? 29.890 -3.617 -12.699 1.00 85.56 90 LEU A CA 1
ATOM 724 C C . LEU A 1 90 ? 29.155 -4.364 -13.833 1.00 85.56 90 LEU A C 1
ATOM 726 O O . LEU A 1 90 ? 28.260 -5.166 -13.537 1.00 85.56 90 LEU A O 1
ATOM 730 N N . PRO A 1 91 ? 29.563 -4.202 -15.109 1.00 85.38 91 PRO A N 1
ATOM 731 C CA . PRO A 1 91 ? 28.893 -4.838 -16.248 1.00 85.38 91 PRO A CA 1
ATOM 732 C C . PRO A 1 91 ? 28.744 -6.358 -16.106 1.00 85.38 91 PRO A C 1
ATOM 734 O O . PRO A 1 91 ? 27.716 -6.922 -16.469 1.00 85.38 91 PRO A O 1
ATOM 737 N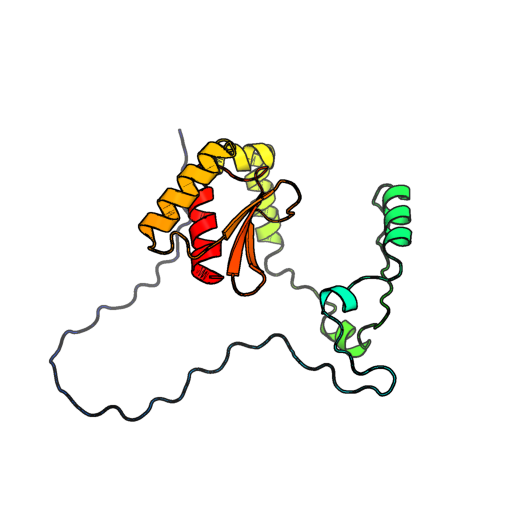 N . GLY A 1 92 ? 29.735 -7.027 -15.506 1.00 87.88 92 GLY A N 1
ATOM 738 C CA . GLY A 1 92 ? 29.694 -8.471 -15.268 1.00 87.88 92 GLY A CA 1
ATOM 739 C C . GLY A 1 92 ? 28.633 -8.919 -14.254 1.00 87.88 92 GLY A C 1
ATOM 740 O O . GLY A 1 92 ? 28.152 -10.044 -14.343 1.00 87.88 92 GLY A O 1
ATOM 741 N N . VAL A 1 93 ? 28.243 -8.063 -13.305 1.00 86.12 93 VAL A N 1
ATOM 742 C CA . VAL A 1 93 ? 27.144 -8.347 -12.364 1.00 86.12 93 VAL A CA 1
ATOM 743 C C . VAL A 1 93 ? 25.804 -8.157 -13.068 1.00 86.12 93 VAL A C 1
ATOM 745 O O . VAL A 1 93 ? 24.938 -9.022 -12.968 1.00 86.12 93 VAL A O 1
ATOM 748 N N . LEU A 1 94 ? 25.657 -7.081 -13.848 1.00 84.75 94 LEU A N 1
ATOM 749 C CA . LEU A 1 94 ? 24.450 -6.843 -14.642 1.00 84.75 94 LEU A CA 1
ATOM 750 C C . LEU A 1 94 ? 24.214 -7.966 -15.655 1.00 84.75 94 LEU A C 1
ATOM 752 O O . LEU A 1 94 ? 23.108 -8.482 -15.724 1.00 84.75 94 LEU A O 1
ATOM 756 N N . ALA A 1 95 ? 25.250 -8.420 -16.367 1.00 88.38 95 ALA A N 1
ATOM 757 C CA . ALA A 1 95 ? 25.141 -9.522 -17.325 1.00 88.38 95 ALA A CA 1
ATOM 758 C C . ALA A 1 95 ? 24.714 -10.851 -16.676 1.00 88.38 95 ALA A C 1
ATOM 760 O O . ALA A 1 95 ? 24.008 -11.644 -17.292 1.00 88.38 95 ALA A O 1
ATOM 761 N N . LYS A 1 96 ? 25.115 -11.097 -15.421 1.00 90.31 96 LYS A N 1
ATOM 762 C CA . LYS A 1 96 ? 24.700 -12.290 -14.664 1.00 90.31 96 LYS A CA 1
ATOM 763 C C . LYS A 1 96 ? 23.246 -12.221 -14.192 1.00 90.31 96 LYS A C 1
ATOM 765 O O . LYS A 1 96 ? 22.615 -13.264 -14.051 1.00 90.31 96 LYS A O 1
ATOM 770 N N . HIS A 1 97 ? 22.729 -11.021 -13.933 1.00 85.69 97 HIS A N 1
ATOM 771 C CA . HIS A 1 97 ? 21.396 -10.792 -13.364 1.00 85.69 97 HIS A CA 1
ATOM 772 C C . HIS A 1 97 ? 20.420 -10.106 -14.337 1.00 85.69 97 HIS A C 1
ATOM 774 O O . HIS A 1 97 ? 19.367 -9.641 -13.912 1.00 85.69 97 HIS A O 1
ATOM 780 N N . SER A 1 98 ? 20.746 -10.043 -15.630 1.00 87.44 98 SER A N 1
ATOM 781 C CA . SER A 1 98 ? 19.949 -9.341 -16.647 1.00 87.44 98 SER A CA 1
ATOM 782 C C . SER A 1 98 ? 18.648 -10.059 -17.001 1.00 87.44 98 SER A C 1
ATOM 784 O O . SER A 1 98 ? 17.698 -9.426 -17.455 1.00 87.44 98 SER A O 1
ATOM 786 N N . ASN A 1 99 ? 18.588 -11.374 -16.786 1.00 88.56 99 ASN A N 1
ATOM 787 C CA . ASN A 1 99 ? 17.426 -12.187 -17.115 1.00 88.56 99 ASN A CA 1
ATOM 788 C C . ASN A 1 99 ? 16.477 -12.279 -15.917 1.00 88.56 99 ASN A C 1
ATOM 790 O O . ASN A 1 99 ? 16.754 -12.973 -14.935 1.00 88.56 99 ASN A O 1
ATOM 794 N N . ALA A 1 100 ? 15.335 -11.600 -16.015 1.00 88.81 100 ALA A N 1
ATOM 795 C CA . ALA A 1 100 ? 14.237 -11.767 -15.073 1.00 88.81 100 ALA A CA 1
ATOM 796 C C . ALA A 1 100 ? 13.560 -13.134 -15.275 1.00 88.81 100 ALA A C 1
ATOM 798 O O . ALA A 1 100 ? 13.392 -13.597 -16.401 1.00 88.81 100 ALA A O 1
ATOM 799 N N . SER A 1 101 ? 13.150 -13.785 -14.182 1.00 91.50 101 SER A N 1
ATOM 800 C CA . SER A 1 101 ? 12.382 -15.030 -14.271 1.00 91.50 101 SER A CA 1
ATOM 801 C C . SER A 1 101 ? 10.927 -14.741 -14.631 1.00 91.50 101 SER A C 1
ATOM 803 O O . SER A 1 101 ? 10.254 -13.967 -13.954 1.00 91.50 101 SER A O 1
ATOM 805 N N . ASP A 1 102 ? 10.422 -15.436 -15.641 1.00 94.44 102 ASP A N 1
ATOM 806 C CA . ASP A 1 102 ? 9.035 -15.393 -16.108 1.00 94.44 102 ASP A CA 1
ATOM 807 C C . ASP A 1 102 ? 8.187 -16.563 -15.576 1.00 94.44 102 ASP A C 1
ATOM 809 O O . ASP A 1 102 ? 7.018 -16.705 -15.934 1.00 94.44 102 ASP A O 1
ATOM 813 N N . ARG A 1 103 ? 8.741 -17.380 -14.666 1.00 96.62 103 ARG A N 1
ATOM 814 C CA . ARG A 1 103 ? 8.140 -18.628 -14.154 1.00 96.62 103 ARG A CA 1
ATOM 815 C C . ARG A 1 103 ? 6.673 -18.492 -13.733 1.00 96.62 103 ARG A C 1
ATOM 817 O O . ARG A 1 103 ? 5.905 -19.442 -13.883 1.00 96.62 103 ARG A O 1
ATOM 824 N N . PHE A 1 104 ? 6.314 -17.350 -13.147 1.00 96.56 104 PHE A N 1
ATOM 825 C CA . PHE A 1 104 ? 4.966 -17.071 -12.649 1.00 96.56 104 PHE A CA 1
ATOM 826 C C . PHE A 1 104 ? 4.231 -15.989 -13.445 1.00 96.56 104 PHE A C 1
ATOM 828 O O . PHE A 1 104 ? 3.148 -15.574 -13.043 1.00 96.56 104 PHE A O 1
ATOM 835 N N . LEU A 1 105 ? 4.790 -15.527 -14.567 1.00 96.19 105 LEU A N 1
ATOM 836 C CA . LEU A 1 105 ? 4.235 -14.412 -15.331 1.00 96.19 105 LEU A CA 1
ATOM 837 C C . LEU A 1 105 ? 2.815 -14.720 -15.816 1.00 96.19 105 LEU A C 1
ATOM 839 O O . LEU A 1 105 ? 1.909 -13.911 -15.627 1.00 96.19 105 LEU A O 1
ATOM 843 N N . LYS A 1 106 ? 2.594 -15.927 -16.350 1.00 97.38 106 LYS A N 1
ATOM 844 C CA . LYS A 1 106 ? 1.269 -16.372 -16.801 1.00 97.38 106 LYS A CA 1
ATOM 845 C C . LYS A 1 106 ? 0.251 -16.399 -15.656 1.00 97.38 106 LYS A C 1
ATOM 847 O O . LYS A 1 106 ? -0.892 -15.992 -15.837 1.00 97.38 106 LYS A O 1
ATOM 852 N N . GLN A 1 107 ? 0.657 -16.862 -14.476 1.00 97.88 107 GLN A N 1
ATOM 853 C CA . GLN A 1 107 ? -0.191 -16.902 -13.287 1.00 97.88 107 GLN A CA 1
ATOM 854 C C . GLN A 1 107 ? -0.527 -15.487 -12.808 1.00 97.88 107 GLN A C 1
ATOM 856 O O . GLN A 1 107 ? -1.685 -15.223 -12.499 1.00 97.88 107 GLN A O 1
ATOM 861 N N . SER A 1 108 ? 0.451 -14.578 -12.792 1.00 96.81 108 SER A N 1
ATOM 862 C CA . SER A 1 108 ? 0.247 -13.174 -12.421 1.00 96.81 108 SER A CA 1
ATOM 863 C C . SER A 1 108 ? -0.738 -12.478 -13.358 1.00 96.81 108 SER A C 1
ATOM 865 O O . SER A 1 108 ? -1.666 -11.829 -12.879 1.00 96.81 108 SER A O 1
ATOM 867 N N . ILE A 1 109 ? -0.587 -12.661 -14.675 1.00 96.94 109 ILE A N 1
ATOM 868 C CA . ILE A 1 109 ? -1.517 -12.120 -15.679 1.00 96.94 109 ILE A CA 1
ATOM 869 C C . ILE A 1 109 ? -2.927 -12.662 -15.437 1.00 96.94 109 ILE A C 1
ATOM 871 O O . ILE A 1 109 ? -3.858 -11.879 -15.279 1.00 96.94 109 ILE A O 1
ATOM 875 N N . ASN A 1 110 ? -3.070 -13.979 -15.283 1.00 97.88 110 ASN A N 1
ATOM 876 C CA . ASN A 1 110 ? -4.371 -14.605 -15.054 1.00 97.88 110 ASN A CA 1
ATOM 877 C C . ASN A 1 110 ? -5.051 -14.106 -13.762 1.00 97.88 110 ASN A C 1
ATOM 879 O O . ASN A 1 110 ? -6.256 -13.881 -13.736 1.00 97.88 110 ASN A O 1
ATOM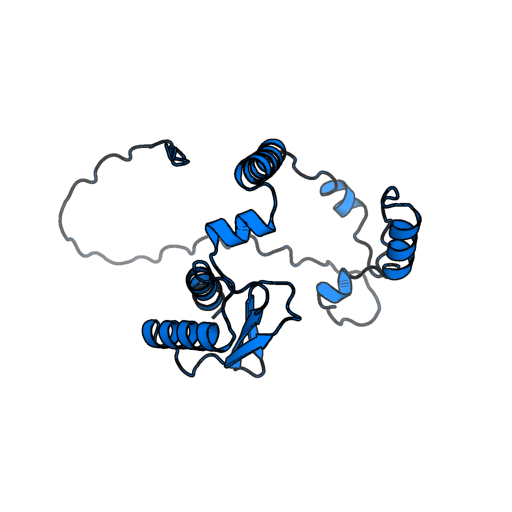 883 N N . ILE A 1 111 ? -4.295 -13.890 -12.678 1.00 96.81 111 ILE A N 1
ATOM 884 C CA . ILE A 1 111 ? -4.841 -13.314 -11.437 1.00 96.81 111 ILE A CA 1
ATOM 885 C C . ILE A 1 111 ? -5.371 -11.898 -11.686 1.00 96.81 111 ILE A C 1
ATOM 887 O O . ILE A 1 111 ? -6.462 -11.570 -11.214 1.00 96.81 111 ILE A O 1
ATOM 891 N N . MET A 1 112 ? -4.626 -11.066 -12.419 1.00 96.31 112 MET A N 1
ATOM 892 C CA . MET A 1 112 ? -5.060 -9.706 -12.747 1.00 96.31 112 MET A CA 1
ATOM 893 C C . MET A 1 112 ? -6.311 -9.717 -13.631 1.00 96.31 112 MET A C 1
ATOM 895 O O . MET A 1 112 ? -7.285 -9.040 -13.304 1.00 96.31 112 MET A O 1
ATOM 899 N N . GLU A 1 113 ? -6.326 -10.532 -14.686 1.00 97.12 113 GLU A N 1
ATOM 900 C CA . GLU A 1 113 ? -7.460 -10.671 -15.608 1.00 97.12 113 GLU A CA 1
ATOM 901 C C . GLU A 1 113 ? -8.724 -11.150 -14.888 1.00 97.12 113 GLU A C 1
ATOM 903 O O . GLU A 1 113 ? -9.772 -10.519 -15.006 1.00 97.12 113 GLU A O 1
ATOM 908 N N . LEU A 1 114 ? -8.630 -12.201 -14.067 1.00 97.25 114 LEU A N 1
ATOM 909 C CA . LEU A 1 114 ? -9.767 -12.714 -13.295 1.00 97.25 114 LEU A CA 1
ATOM 910 C C . LEU A 1 114 ? -10.265 -11.705 -12.254 1.00 97.25 114 LEU A C 1
ATOM 912 O O . LEU A 1 114 ? -11.469 -11.605 -12.007 1.00 97.25 114 LEU A O 1
ATOM 916 N N . THR A 1 115 ? -9.358 -10.939 -11.644 1.00 96.44 115 THR A N 1
ATOM 917 C CA . THR A 1 115 ? -9.732 -9.875 -10.702 1.00 96.44 115 THR A CA 1
ATOM 918 C C . THR A 1 115 ? -10.499 -8.770 -11.426 1.00 96.44 115 THR A C 1
ATOM 920 O O . THR A 1 115 ? -11.563 -8.359 -10.962 1.00 96.44 115 THR A O 1
ATOM 923 N N . LEU A 1 116 ? -10.024 -8.336 -12.594 1.00 96.69 116 LEU A N 1
ATOM 924 C CA . LEU A 1 116 ? -10.720 -7.344 -13.413 1.00 96.69 116 LEU A CA 1
ATOM 925 C C . LEU A 1 116 ? -12.053 -7.874 -13.947 1.00 96.69 116 LEU A C 1
ATOM 927 O O . LEU A 1 116 ? -13.046 -7.158 -13.891 1.00 96.69 116 LEU A O 1
ATOM 931 N N . GLN A 1 117 ? -12.125 -9.134 -14.373 1.00 97.69 117 GLN A N 1
ATOM 932 C CA . GLN A 1 117 ? -13.372 -9.757 -14.816 1.00 97.69 117 GLN A CA 1
ATOM 933 C C . GLN A 1 117 ? -14.415 -9.806 -13.691 1.00 97.69 117 GLN A C 1
ATOM 935 O O . GLN A 1 117 ? -15.598 -9.565 -13.925 1.00 97.69 117 GLN A O 1
ATOM 940 N N . LYS A 1 118 ? -13.989 -10.112 -12.460 1.00 97.75 118 LYS A N 1
ATOM 941 C CA . LYS A 1 118 ? -14.889 -10.259 -11.312 1.00 97.75 118 LYS A CA 1
ATOM 942 C C . LYS A 1 118 ? -15.330 -8.925 -10.710 1.00 97.75 118 LYS A C 1
ATOM 944 O O . LYS A 1 118 ? -16.482 -8.801 -10.302 1.00 97.75 118 LYS A O 1
ATOM 949 N N . TYR A 1 119 ? -14.423 -7.955 -10.597 1.00 97.56 119 TYR A N 1
ATOM 950 C CA . TYR A 1 119 ? -14.671 -6.706 -9.867 1.00 97.56 119 TYR A CA 1
ATOM 951 C C . TYR A 1 119 ? -14.788 -5.475 -10.776 1.00 97.56 119 TYR A C 1
ATOM 953 O O . TYR A 1 119 ? -15.330 -4.456 -10.357 1.00 97.56 119 TYR A O 1
ATOM 961 N N . GLY A 1 120 ? -14.315 -5.544 -12.020 1.00 97.62 120 GLY A N 1
ATOM 962 C CA . GLY A 1 120 ? -14.366 -4.470 -13.016 1.00 97.62 120 GLY A CA 1
ATOM 963 C C . GLY A 1 120 ? -13.283 -3.400 -12.862 1.00 97.62 120 GLY A C 1
ATOM 964 O O . GLY A 1 120 ? -12.831 -2.851 -13.860 1.00 97.62 120 GLY A O 1
ATOM 965 N N . SER A 1 121 ? -12.847 -3.099 -11.637 1.00 96.38 121 SER A N 1
ATOM 966 C CA . SER A 1 121 ? -11.724 -2.191 -11.375 1.00 96.38 121 SER A CA 1
ATOM 967 C C . SER A 1 121 ? -11.005 -2.549 -10.075 1.00 96.38 121 SER A C 1
ATOM 969 O O . SER A 1 121 ? -11.525 -3.304 -9.244 1.00 96.38 121 SER A O 1
ATOM 971 N N . TYR A 1 122 ? -9.809 -1.989 -9.891 1.00 92.75 122 TYR A N 1
ATOM 972 C CA . TYR A 1 122 ? -9.027 -2.162 -8.669 1.00 92.75 122 TYR A CA 1
ATOM 973 C C . TYR A 1 122 ? -9.760 -1.599 -7.438 1.00 92.75 122 TYR A C 1
ATOM 975 O O . TYR A 1 122 ? -9.837 -2.251 -6.400 1.00 92.75 122 TYR A O 1
ATOM 983 N N . GLU A 1 123 ? -10.392 -0.435 -7.568 1.00 94.19 123 GLU A N 1
ATOM 984 C CA . GLU A 1 123 ? -11.108 0.251 -6.487 1.00 94.19 123 GLU A CA 1
ATOM 985 C C . GLU A 1 123 ? -12.323 -0.560 -6.026 1.00 94.19 123 GLU A C 1
ATOM 987 O O . GLU A 1 123 ? -12.580 -0.683 -4.825 1.00 94.19 123 GLU A O 1
ATOM 992 N N . LYS A 1 124 ? -13.049 -1.163 -6.977 1.00 96.19 124 LYS A N 1
ATOM 993 C CA . LYS A 1 124 ? -14.176 -2.057 -6.682 1.00 96.19 124 LYS A CA 1
ATOM 994 C C . LYS A 1 124 ? -13.717 -3.335 -5.993 1.00 96.19 124 LYS A C 1
ATOM 996 O O . LYS A 1 124 ? -14.397 -3.795 -5.077 1.00 96.19 124 LYS A O 1
ATOM 1001 N N . PHE A 1 125 ? -12.572 -3.891 -6.397 1.00 96.31 125 PHE A N 1
ATOM 1002 C CA . PHE A 1 125 ? -11.955 -5.012 -5.690 1.00 96.31 125 PHE A CA 1
ATOM 1003 C C . PHE A 1 125 ? -11.653 -4.626 -4.241 1.00 96.31 125 PHE A C 1
ATOM 1005 O O . PHE A 1 125 ? -12.140 -5.290 -3.326 1.00 96.31 125 PHE A O 1
ATOM 1012 N N . GLU A 1 126 ? -10.937 -3.519 -4.021 1.00 94.56 126 GLU A N 1
ATOM 1013 C CA . GLU A 1 126 ? -10.583 -3.084 -2.673 1.00 94.56 126 GLU A CA 1
ATOM 1014 C C . GLU A 1 126 ? -11.812 -2.831 -1.795 1.00 94.56 126 GLU A C 1
ATOM 1016 O O . GLU A 1 126 ? -11.817 -3.211 -0.626 1.00 94.56 126 GLU A O 1
ATOM 1021 N N . GLN A 1 127 ? -12.866 -2.217 -2.339 1.00 95.50 127 GLN A N 1
ATOM 1022 C CA . GLN A 1 127 ? -14.110 -1.998 -1.606 1.00 95.50 127 GLN A CA 1
ATOM 1023 C C . GLN A 1 127 ? -14.815 -3.319 -1.280 1.00 95.50 127 GLN A C 1
ATOM 1025 O O . GLN A 1 127 ? -15.265 -3.509 -0.152 1.00 95.50 127 GLN A O 1
ATOM 1030 N N . ALA A 1 128 ? -14.894 -4.249 -2.235 1.00 96.75 128 ALA A N 1
ATOM 1031 C CA . ALA A 1 128 ? -15.575 -5.525 -2.040 1.00 96.75 128 ALA A CA 1
ATOM 1032 C C . ALA A 1 128 ? -14.863 -6.427 -1.019 1.00 96.75 128 ALA A C 1
ATOM 1034 O O . ALA A 1 128 ? -15.524 -7.133 -0.260 1.00 96.75 128 ALA A O 1
ATOM 1035 N N . THR A 1 129 ? -13.528 -6.420 -0.985 1.00 95.88 129 THR A N 1
ATOM 1036 C CA . THR A 1 129 ? -12.752 -7.283 -0.079 1.00 95.88 129 THR A CA 1
ATOM 1037 C C . THR A 1 129 ? -12.340 -6.596 1.217 1.00 95.88 129 THR A C 1
ATOM 1039 O O . THR A 1 129 ? -12.284 -7.243 2.259 1.00 95.88 129 THR A O 1
ATOM 1042 N N . GLY A 1 130 ? -12.032 -5.302 1.161 1.00 95.62 130 GLY A N 1
ATOM 1043 C CA . GLY A 1 130 ? -11.580 -4.509 2.302 1.00 95.62 130 GLY A CA 1
ATOM 1044 C C . GLY A 1 130 ? -12.708 -3.806 3.046 1.00 95.62 130 GLY A C 1
ATOM 1045 O O . GLY A 1 130 ? -12.522 -3.429 4.200 1.00 95.62 130 GLY A O 1
ATOM 1046 N N . GLY A 1 131 ? -13.877 -3.653 2.427 1.00 96.62 131 GLY A N 1
ATOM 1047 C CA . GLY A 1 131 ? -14.983 -2.881 2.976 1.00 96.62 131 GLY A CA 1
ATOM 1048 C C . GLY A 1 131 ? -14.799 -1.373 2.793 1.00 96.62 131 GLY A C 1
ATOM 1049 O O . GLY A 1 131 ? -13.991 -0.888 1.985 1.00 96.62 131 GLY A O 1
ATOM 1050 N N . SER A 1 132 ? -15.586 -0.620 3.555 1.00 96.19 132 SER A N 1
ATOM 1051 C CA . SER A 1 132 ? -15.579 0.841 3.523 1.00 96.19 132 SER A CA 1
ATOM 1052 C C . SER A 1 132 ? -14.282 1.415 4.093 1.00 96.19 132 SER A C 1
ATOM 1054 O O . SER A 1 132 ? -13.662 0.836 4.992 1.00 96.19 132 SER A O 1
ATOM 1056 N N . LEU A 1 133 ? -13.890 2.583 3.580 1.00 96.31 133 LEU A N 1
ATOM 1057 C CA . LEU A 1 133 ? -12.823 3.378 4.180 1.00 96.31 133 LEU A CA 1
ATOM 1058 C C . LEU A 1 133 ? -13.217 3.803 5.596 1.00 96.31 133 LEU A C 1
ATOM 1060 O O . LEU A 1 133 ? -14.372 4.135 5.875 1.00 96.31 133 LEU A O 1
ATOM 1064 N N . LEU A 1 134 ? -12.244 3.778 6.497 1.00 96.81 134 LEU A N 1
ATOM 1065 C CA . LEU A 1 134 ? -12.432 4.145 7.890 1.00 96.81 134 LEU A CA 1
ATOM 1066 C C . LEU A 1 134 ? -12.118 5.626 8.103 1.00 96.81 134 LEU A C 1
ATOM 1068 O O . LEU A 1 134 ? -11.116 6.146 7.622 1.00 96.81 134 LEU A O 1
ATOM 1072 N N . SER A 1 135 ? -12.942 6.302 8.904 1.00 96.94 135 SER A N 1
ATOM 1073 C CA . SER A 1 135 ? -12.604 7.634 9.406 1.00 96.94 135 SER A CA 1
ATOM 1074 C C . SER A 1 135 ? -11.424 7.563 10.382 1.00 96.94 135 SER A C 1
ATOM 1076 O O . SER A 1 135 ? -11.226 6.547 11.056 1.00 96.94 135 SER A O 1
ATOM 1078 N N . LYS A 1 136 ? -10.698 8.678 10.557 1.00 96.81 136 LYS A N 1
ATOM 1079 C CA . LYS A 1 136 ? -9.612 8.803 11.552 1.00 96.81 136 LYS A CA 1
ATOM 1080 C C . LYS A 1 136 ? -10.033 8.286 12.936 1.00 96.81 136 LYS A C 1
ATOM 1082 O O . LYS A 1 136 ? -9.295 7.540 13.571 1.00 96.81 136 LYS A O 1
ATOM 1087 N N . THR A 1 137 ? -11.246 8.618 13.383 1.00 96.94 137 THR A N 1
ATOM 1088 C CA . THR A 1 137 ? -11.795 8.171 14.675 1.00 96.94 137 THR A CA 1
ATOM 1089 C C . THR A 1 137 ? -12.004 6.657 14.743 1.00 96.94 137 THR A C 1
ATOM 1091 O O . THR A 1 137 ? -11.647 6.037 15.748 1.00 96.94 137 THR A O 1
ATOM 1094 N N . ARG A 1 138 ? -12.526 6.034 13.676 1.00 97.50 138 ARG A N 1
ATOM 1095 C CA . ARG A 1 138 ? -12.688 4.574 13.609 1.00 97.50 138 ARG A CA 1
ATOM 1096 C C . ARG A 1 138 ? -11.338 3.863 13.584 1.00 97.50 138 ARG A C 1
ATOM 1098 O O . ARG A 1 138 ? -11.203 2.855 14.275 1.00 97.50 138 ARG A O 1
ATOM 1105 N N . ILE A 1 139 ? -10.352 4.393 12.855 1.00 97.69 139 ILE A N 1
ATOM 1106 C CA . ILE A 1 139 ? -8.984 3.851 12.831 1.00 97.69 139 ILE A CA 1
ATOM 1107 C C . ILE A 1 139 ? -8.408 3.857 14.249 1.00 97.69 139 ILE A C 1
ATOM 1109 O O . ILE A 1 139 ? -8.029 2.805 14.756 1.00 97.69 139 ILE A O 1
ATOM 1113 N N . TRP A 1 140 ? -8.436 5.004 14.935 1.00 97.44 140 TRP A N 1
ATOM 1114 C CA . TRP A 1 140 ? -7.949 5.124 16.313 1.00 97.44 140 TRP A CA 1
ATOM 1115 C C . TRP A 1 140 ? -8.610 4.142 17.281 1.00 97.44 140 TRP A C 1
ATOM 1117 O O . TRP A 1 140 ? -7.927 3.521 18.096 1.00 97.44 140 TRP A O 1
ATOM 1127 N N . SER A 1 141 ? -9.931 3.978 17.180 1.00 97.19 141 SER A N 1
ATOM 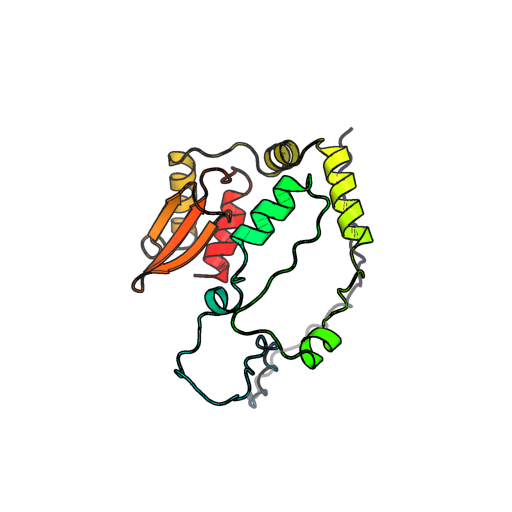1128 C CA . SER A 1 141 ? -10.678 3.015 17.993 1.00 97.19 141 SER A CA 1
ATOM 1129 C C . SER A 1 141 ? -10.193 1.577 17.770 1.00 97.19 141 SER A C 1
ATOM 1131 O O . SER A 1 141 ? -9.932 0.863 18.741 1.00 97.19 141 SER A O 1
ATOM 1133 N N . HIS A 1 142 ? -10.005 1.167 16.512 1.00 96.44 142 HIS A N 1
ATOM 1134 C CA . HIS A 1 142 ? -9.529 -0.176 16.171 1.00 96.44 142 HIS A CA 1
ATOM 1135 C C . HIS A 1 142 ? -8.090 -0.406 16.627 1.00 96.44 142 HIS A C 1
ATOM 1137 O O . HIS A 1 142 ? -7.808 -1.436 17.236 1.00 96.44 142 HIS A O 1
ATOM 1143 N N . VAL A 1 143 ? -7.198 0.560 16.392 1.00 97.00 143 VAL A N 1
ATOM 1144 C CA . VAL A 1 143 ? -5.792 0.472 16.804 1.00 97.00 143 VAL A CA 1
ATOM 1145 C C . VAL A 1 143 ? -5.681 0.360 18.321 1.00 97.00 143 VAL A C 1
ATOM 1147 O O . VAL A 1 143 ? -5.018 -0.544 18.818 1.00 97.00 143 VAL A O 1
ATOM 1150 N N . ARG A 1 144 ? -6.399 1.206 19.073 1.00 96.75 144 ARG A N 1
ATOM 1151 C CA . ARG A 1 144 ? -6.414 1.138 20.540 1.00 96.75 144 ARG A CA 1
ATOM 1152 C C . ARG A 1 144 ? -6.927 -0.214 21.030 1.00 96.75 144 ARG A C 1
ATOM 1154 O O . ARG A 1 144 ? -6.303 -0.819 21.895 1.00 96.75 144 ARG A O 1
ATOM 1161 N N . LYS A 1 145 ? -8.044 -0.699 20.475 1.00 97.00 145 LYS A N 1
ATOM 1162 C CA . LYS A 1 145 ? -8.610 -2.010 20.827 1.00 97.00 145 LYS A CA 1
ATOM 1163 C C . LYS A 1 145 ? -7.616 -3.141 20.553 1.00 97.00 145 LYS A C 1
ATOM 1165 O O . LYS A 1 145 ? -7.487 -4.043 21.375 1.00 97.00 145 LYS A O 1
ATOM 1170 N N . TYR A 1 146 ? -6.914 -3.078 19.424 1.00 96.69 146 TYR A N 1
ATOM 1171 C CA . TYR A 1 146 ? -5.888 -4.047 19.061 1.00 96.69 146 TYR A CA 1
ATOM 1172 C C . TYR A 1 146 ? -4.703 -4.010 20.036 1.00 96.69 146 TYR A C 1
ATOM 1174 O O . TYR A 1 146 ? -4.339 -5.039 20.587 1.00 96.69 146 TYR A O 1
ATOM 1182 N N . MET A 1 147 ? -4.162 -2.829 20.337 1.00 95.62 147 MET A N 1
ATOM 1183 C CA . MET A 1 147 ? -3.032 -2.681 21.264 1.00 95.62 147 MET A CA 1
ATOM 1184 C C . MET A 1 147 ? -3.363 -3.122 22.691 1.00 95.62 147 MET A C 1
ATOM 1186 O O . MET A 1 147 ? -2.530 -3.731 23.351 1.00 95.62 147 MET A O 1
ATOM 1190 N N . VAL A 1 148 ? -4.587 -2.862 23.166 1.00 97.06 148 VAL A N 1
ATOM 1191 C CA . VAL A 1 148 ? -5.061 -3.382 24.462 1.00 97.06 148 VAL A CA 1
ATOM 1192 C C . VAL A 1 148 ? -5.079 -4.907 24.457 1.00 97.06 148 VAL A C 1
ATOM 1194 O O . VAL A 1 148 ? -4.634 -5.528 25.417 1.00 97.06 148 VAL A O 1
ATOM 1197 N N . LYS A 1 149 ? -5.586 -5.512 23.379 1.00 95.88 149 LYS A N 1
ATOM 1198 C CA . LYS A 1 149 ? -5.663 -6.967 23.235 1.00 95.88 149 LYS A CA 1
ATOM 1199 C C . LYS A 1 149 ? -4.275 -7.616 23.207 1.00 95.88 149 LYS A C 1
ATOM 1201 O O . LYS A 1 149 ? -4.100 -8.658 23.827 1.00 95.88 149 LYS A O 1
ATOM 1206 N N . GLU A 1 150 ? -3.319 -7.010 22.508 1.00 94.94 150 GLU A N 1
ATOM 1207 C CA . GLU A 1 150 ? -1.944 -7.519 22.401 1.00 94.94 150 GLU A CA 1
ATOM 1208 C C . GLU A 1 150 ? -1.040 -7.077 23.570 1.00 94.94 150 GLU A C 1
ATOM 1210 O O . GLU A 1 150 ? 0.110 -7.493 23.648 1.00 94.94 150 GLU A O 1
ATOM 1215 N N . GLY A 1 151 ? -1.544 -6.253 24.497 1.00 94.62 151 GLY A N 1
ATOM 1216 C CA . GLY A 1 151 ? -0.810 -5.825 25.690 1.00 94.62 151 GLY A CA 1
ATOM 1217 C C . GLY A 1 151 ? 0.288 -4.783 25.451 1.00 94.62 151 GLY A C 1
ATOM 1218 O O . GLY A 1 151 ? 1.090 -4.569 26.347 1.00 94.62 151 GLY A O 1
ATOM 1219 N N . CYS A 1 152 ? 0.313 -4.117 24.292 1.00 92.62 152 CYS A N 1
ATOM 1220 C CA . CYS A 1 152 ? 1.339 -3.132 23.909 1.00 92.62 152 CYS A CA 1
ATOM 1221 C C . CYS A 1 152 ? 0.825 -1.678 23.905 1.00 92.62 152 CYS A C 1
ATOM 1223 O O . CYS A 1 152 ? 1.373 -0.791 23.241 1.00 92.62 152 CYS A O 1
ATOM 1225 N N . LEU A 1 153 ? -0.282 -1.410 24.608 1.00 93.88 153 LEU A N 1
ATOM 1226 C CA . LEU A 1 153 ? -0.849 -0.066 24.681 1.00 93.88 153 LEU A CA 1
ATOM 1227 C C . LEU A 1 153 ? 0.128 0.899 25.369 1.00 93.88 153 LEU A C 1
ATOM 1229 O O . LEU A 1 153 ? 0.493 0.704 26.522 1.00 93.88 153 LEU A O 1
ATOM 1233 N N . GLY A 1 154 ? 0.474 1.988 24.679 1.00 91.19 154 GLY A N 1
ATOM 1234 C CA . GLY A 1 154 ? 1.378 3.024 25.189 1.00 91.19 154 GLY A CA 1
ATOM 1235 C C . GLY A 1 154 ? 2.852 2.799 24.847 1.00 91.19 154 GLY A C 1
ATOM 1236 O O . GLY A 1 154 ? 3.645 3.720 25.008 1.00 91.19 154 GLY A O 1
ATOM 1237 N N . GLU A 1 155 ? 3.208 1.628 24.318 1.00 93.06 155 GLU A N 1
ATOM 1238 C CA . GLU A 1 155 ? 4.576 1.318 23.876 1.00 93.06 155 GLU A CA 1
ATOM 1239 C C . GLU A 1 155 ? 4.843 1.808 22.445 1.00 93.06 155 GLU A C 1
ATOM 1241 O O . GLU A 1 155 ? 5.971 2.150 22.091 1.00 93.06 155 GLU A O 1
ATOM 1246 N N . ILE A 1 156 ? 3.788 1.874 21.626 1.00 94.75 156 ILE A N 1
ATOM 1247 C CA . ILE A 1 156 ? 3.852 2.244 20.211 1.00 94.75 156 ILE A CA 1
ATOM 1248 C C . ILE A 1 156 ? 3.169 3.596 19.996 1.00 94.75 156 ILE A C 1
ATOM 1250 O O . ILE A 1 156 ? 1.988 3.779 20.308 1.00 94.75 156 ILE A O 1
ATOM 1254 N N . VAL A 1 157 ? 3.893 4.534 19.390 1.00 95.25 157 VAL A N 1
ATOM 1255 C CA . VAL A 1 157 ? 3.352 5.812 18.915 1.00 95.25 157 VAL A CA 1
ATOM 1256 C C . VAL A 1 157 ? 2.649 5.584 17.581 1.00 95.25 157 VAL A C 1
ATOM 1258 O O . VAL A 1 157 ? 3.196 4.948 16.687 1.00 95.25 157 VAL A O 1
ATOM 1261 N N . VAL A 1 158 ? 1.437 6.109 17.415 1.00 96.50 158 VAL A N 1
ATOM 1262 C CA . VAL A 1 158 ? 0.663 5.940 16.177 1.00 96.50 158 VAL A CA 1
ATOM 1263 C C . VAL A 1 158 ? 0.517 7.280 15.469 1.00 96.50 158 VAL A C 1
ATOM 1265 O O . VAL A 1 158 ? 0.111 8.270 16.076 1.00 96.50 158 VAL A O 1
ATOM 1268 N N . HIS A 1 159 ? 0.813 7.305 14.175 1.00 96.44 159 HIS A N 1
ATOM 1269 C CA . HIS A 1 159 ? 0.639 8.461 13.309 1.00 96.44 159 HIS A CA 1
ATOM 1270 C C . HIS A 1 159 ? -0.305 8.120 12.154 1.00 96.44 159 HIS A C 1
ATOM 1272 O O . HIS A 1 159 ? -0.184 7.069 11.529 1.00 96.44 159 HIS A O 1
ATOM 1278 N N . LEU A 1 160 ? -1.254 9.006 11.860 1.00 97.44 160 LEU A N 1
ATOM 1279 C CA . LEU A 1 160 ? -2.172 8.856 10.731 1.00 97.44 160 LEU A CA 1
ATOM 1280 C C . LEU A 1 160 ? -1.849 9.929 9.691 1.00 97.44 160 LEU A C 1
ATOM 1282 O O . LEU A 1 160 ? -1.878 11.113 10.022 1.00 97.44 160 LEU A O 1
ATOM 1286 N N . THR A 1 161 ? -1.581 9.526 8.452 1.00 96.31 161 THR A N 1
ATOM 1287 C CA . THR A 1 161 ? -1.216 10.430 7.348 1.00 96.31 161 THR A CA 1
ATOM 1288 C C . THR A 1 161 ? -1.881 10.001 6.041 1.00 96.31 161 THR A C 1
ATOM 1290 O O . THR A 1 161 ? -2.408 8.898 5.946 1.00 96.31 161 THR A O 1
ATOM 1293 N N . GLU A 1 162 ? -1.882 10.873 5.042 1.00 95.12 162 GLU A N 1
ATOM 1294 C CA . GLU A 1 162 ? -2.298 10.567 3.666 1.00 95.12 162 GLU A CA 1
ATOM 1295 C C . GLU A 1 162 ? -1.083 10.490 2.721 1.00 95.12 162 GLU A C 1
ATOM 1297 O O . GLU A 1 162 ? -1.177 9.911 1.642 1.00 95.12 162 GLU A O 1
ATOM 1302 N N . ASP A 1 163 ? 0.084 10.973 3.168 1.00 93.12 163 ASP A N 1
ATOM 1303 C CA . ASP A 1 163 ? 1.310 11.109 2.365 1.00 93.12 163 ASP A CA 1
ATOM 1304 C C . ASP A 1 163 ? 2.174 9.835 2.338 1.00 93.12 163 ASP A C 1
ATOM 1306 O O . ASP A 1 163 ? 3.295 9.824 1.821 1.00 93.12 163 ASP A O 1
ATOM 1310 N N . LEU A 1 164 ? 1.681 8.741 2.921 1.00 93.69 164 LEU A N 1
ATOM 1311 C CA . LEU A 1 164 ? 2.392 7.467 2.961 1.00 93.69 164 LEU A CA 1
ATOM 1312 C C . LEU A 1 164 ? 2.037 6.623 1.731 1.00 93.69 164 LEU A C 1
ATOM 1314 O O . LEU A 1 164 ? 0.879 6.291 1.517 1.00 93.69 164 LEU A O 1
ATOM 1318 N N . LEU A 1 165 ? 3.032 6.205 0.945 1.00 91.31 165 LEU A N 1
ATOM 1319 C CA . LEU A 1 165 ? 2.791 5.351 -0.230 1.00 91.31 165 LEU A CA 1
ATOM 1320 C C . LEU A 1 165 ? 2.298 3.942 0.140 1.00 91.31 165 LEU A C 1
ATOM 1322 O O . LEU A 1 165 ? 1.513 3.346 -0.595 1.00 91.31 165 LEU A O 1
ATOM 1326 N N . SER A 1 166 ? 2.771 3.391 1.260 1.00 93.56 166 SER A N 1
ATOM 1327 C CA . SER A 1 166 ? 2.312 2.102 1.783 1.00 93.56 166 SER A CA 1
ATOM 1328 C C . SER A 1 166 ? 1.022 2.251 2.599 1.00 93.56 166 SER A C 1
ATOM 1330 O O . SER A 1 166 ? 0.664 3.341 3.039 1.00 93.56 166 SER A O 1
ATOM 1332 N N . ARG A 1 167 ? 0.315 1.135 2.841 1.00 94.88 167 ARG A N 1
ATOM 1333 C CA . ARG A 1 167 ? -0.874 1.139 3.718 1.00 94.88 167 ARG A CA 1
ATOM 1334 C C . ARG A 1 167 ? -0.514 1.470 5.167 1.00 94.88 167 ARG A C 1
ATOM 1336 O O . ARG A 1 167 ? -1.248 2.188 5.841 1.00 94.88 167 ARG A O 1
ATOM 1343 N N . ALA A 1 168 ? 0.624 0.964 5.628 1.00 97.00 168 ALA A N 1
ATOM 1344 C CA . ALA A 1 168 ? 1.229 1.316 6.900 1.00 97.00 168 ALA A CA 1
ATOM 1345 C C . ALA A 1 168 ? 2.749 1.116 6.850 1.00 97.00 168 ALA A C 1
ATOM 1347 O O . ALA A 1 168 ? 3.290 0.604 5.866 1.00 97.00 168 ALA A O 1
ATOM 1348 N N . SER A 1 169 ? 3.431 1.592 7.885 1.00 95.38 169 SER A N 1
ATOM 1349 C CA . SER A 1 169 ? 4.853 1.368 8.113 1.00 95.38 169 SER A CA 1
ATOM 1350 C C . SER A 1 169 ? 5.142 1.400 9.606 1.00 95.38 169 SER A C 1
ATOM 1352 O O . SER A 1 169 ? 4.785 2.364 10.287 1.00 95.38 169 SER A O 1
ATOM 1354 N N . MET A 1 170 ? 5.861 0.397 10.094 1.00 95.88 170 MET A N 1
ATOM 1355 C CA . MET A 1 170 ? 6.501 0.422 11.407 1.00 95.88 170 MET A CA 1
ATOM 1356 C C . MET A 1 170 ? 7.945 0.927 11.302 1.00 95.88 170 MET A C 1
ATOM 1358 O O . MET A 1 170 ? 8.715 0.484 10.450 1.00 95.88 170 MET A O 1
ATOM 1362 N N . THR A 1 171 ? 8.322 1.866 12.166 1.00 94.50 171 THR A N 1
ATOM 1363 C CA . THR A 1 171 ? 9.686 2.411 12.262 1.00 94.50 171 THR A CA 1
ATOM 1364 C C . THR A 1 171 ? 10.057 2.663 13.720 1.00 94.50 171 THR A C 1
ATOM 1366 O O . THR A 1 171 ? 9.197 2.636 14.592 1.00 94.50 171 THR A O 1
ATOM 1369 N N . VAL A 1 172 ? 11.331 2.933 14.002 1.00 93.25 172 VAL A N 1
ATOM 1370 C CA . VAL A 1 172 ? 11.776 3.380 15.328 1.00 93.25 172 VAL A CA 1
ATOM 1371 C C . VAL A 1 172 ? 12.270 4.813 15.202 1.00 93.25 172 VAL A C 1
ATOM 1373 O O . VAL A 1 172 ? 13.282 5.069 14.550 1.00 93.25 172 VAL A O 1
ATOM 1376 N N . VAL A 1 173 ? 11.560 5.747 15.829 1.00 89.81 173 VAL A N 1
ATOM 1377 C CA . VAL A 1 173 ? 11.905 7.172 15.832 1.00 89.81 173 VAL A CA 1
ATOM 1378 C C . VAL A 1 173 ? 12.341 7.542 17.242 1.00 89.81 173 VAL A C 1
ATOM 1380 O O . VAL A 1 173 ? 11.570 7.404 18.183 1.00 89.81 173 VAL A O 1
ATOM 1383 N N . ASN A 1 174 ? 13.591 7.982 17.406 1.00 87.62 174 ASN A N 1
ATOM 1384 C CA . ASN A 1 174 ? 14.171 8.341 18.710 1.00 87.62 174 ASN A CA 1
ATOM 1385 C C . ASN A 1 174 ? 14.057 7.236 19.781 1.00 87.62 174 ASN A C 1
ATOM 1387 O O . ASN A 1 174 ? 13.864 7.519 20.958 1.00 87.62 174 ASN A O 1
ATOM 1391 N N . GLY A 1 175 ? 14.157 5.968 19.371 1.00 88.69 175 GLY A N 1
ATOM 1392 C CA . GLY A 1 175 ? 13.999 4.821 20.271 1.00 88.69 175 GLY A CA 1
ATOM 1393 C C . GLY A 1 175 ? 12.545 4.449 20.575 1.00 88.69 175 GLY A C 1
ATOM 1394 O O . GLY A 1 175 ? 12.320 3.456 21.256 1.00 88.69 175 GLY A O 1
ATOM 1395 N N . CYS A 1 176 ? 11.567 5.188 20.043 1.00 91.06 176 CYS A N 1
ATOM 1396 C CA . CYS A 1 176 ? 10.147 4.895 20.192 1.00 91.06 176 CYS A CA 1
ATOM 1397 C C . CYS A 1 176 ? 9.607 4.168 18.948 1.00 91.06 176 CYS A C 1
ATOM 1399 O O . CYS A 1 176 ? 9.636 4.729 17.842 1.00 91.06 176 CYS A O 1
ATOM 1401 N N . PRO A 1 177 ? 9.083 2.941 19.102 1.00 95.31 177 PRO A N 1
ATOM 1402 C CA . PRO A 1 177 ? 8.348 2.251 18.050 1.00 95.31 177 PRO A CA 1
ATOM 1403 C C . PRO A 1 177 ? 7.181 3.114 17.563 1.00 95.31 177 PRO A C 1
ATOM 1405 O O . PRO A 1 177 ? 6.367 3.590 18.352 1.00 95.31 177 PRO A O 1
ATOM 1408 N N . THR A 1 178 ? 7.139 3.377 16.262 1.00 96.19 178 THR A N 1
ATOM 1409 C CA . THR A 1 178 ? 6.223 4.330 15.635 1.00 96.19 178 THR A CA 1
ATOM 1410 C C . THR A 1 178 ? 5.541 3.682 14.436 1.00 96.19 178 THR A C 1
ATOM 1412 O O . THR A 1 178 ? 6.173 3.413 13.411 1.00 96.19 178 THR A O 1
ATOM 1415 N N . LEU A 1 179 ? 4.233 3.466 14.564 1.00 97.19 179 LEU A N 1
ATOM 1416 C CA . LEU A 1 179 ? 3.351 2.953 13.524 1.00 97.19 179 LEU A CA 1
ATOM 1417 C C . LEU A 1 179 ? 2.711 4.115 12.763 1.00 97.19 179 LEU A C 1
ATOM 1419 O O . LEU A 1 179 ? 1.904 4.858 13.317 1.00 97.19 179 LEU A O 1
ATOM 1423 N N . THR A 1 180 ? 3.010 4.238 11.475 1.00 97.25 180 THR A N 1
ATOM 1424 C CA . THR A 1 180 ? 2.356 5.204 10.586 1.00 97.25 180 THR A CA 1
ATOM 1425 C C . THR A 1 180 ? 1.343 4.488 9.700 1.00 97.25 180 THR A C 1
ATOM 1427 O O . THR A 1 180 ? 1.685 3.485 9.083 1.00 97.25 180 THR A O 1
ATOM 1430 N N . ILE A 1 181 ? 0.106 4.980 9.622 1.00 97.94 181 ILE A N 1
ATOM 1431 C CA . ILE A 1 181 ? -0.983 4.383 8.831 1.00 97.94 181 ILE A CA 1
ATOM 1432 C C . ILE A 1 181 ? -1.466 5.389 7.784 1.00 97.94 181 ILE A C 1
ATOM 1434 O O . ILE A 1 181 ? -1.738 6.546 8.119 1.00 97.94 181 ILE A O 1
ATOM 1438 N N . ASN A 1 182 ? -1.628 4.931 6.538 1.00 97.50 182 ASN A N 1
ATOM 1439 C CA . ASN A 1 182 ? -2.254 5.711 5.478 1.00 97.50 182 ASN A CA 1
ATOM 1440 C C . ASN A 1 182 ? -3.787 5.682 5.611 1.00 97.50 182 ASN A C 1
ATOM 1442 O O . ASN A 1 182 ? -4.430 4.651 5.395 1.00 97.50 182 ASN A O 1
ATOM 1446 N N . ILE A 1 183 ? -4.382 6.834 5.913 1.00 96.75 183 ILE A N 1
ATOM 1447 C CA . ILE A 1 183 ? -5.828 7.001 6.110 1.00 96.75 183 ILE A CA 1
ATOM 1448 C C . ILE A 1 183 ? -6.606 6.708 4.822 1.00 96.75 183 ILE A C 1
ATOM 1450 O O . ILE A 1 183 ? -7.663 6.082 4.875 1.00 96.75 183 ILE A O 1
ATOM 1454 N N . SER A 1 184 ? -6.061 7.087 3.666 1.00 95.00 184 SER A N 1
ATOM 1455 C CA . SER A 1 184 ? -6.694 6.942 2.350 1.00 95.00 184 SER A CA 1
ATOM 1456 C C . SER A 1 184 ? -6.856 5.488 1.907 1.00 95.00 184 SER A C 1
ATOM 1458 O O . SER A 1 184 ? -7.581 5.211 0.956 1.00 95.00 184 SER A O 1
ATOM 1460 N N . THR A 1 185 ? -6.202 4.543 2.590 1.00 94.94 185 THR A N 1
ATOM 1461 C CA . THR A 1 185 ? -6.249 3.108 2.256 1.00 94.94 185 THR A CA 1
ATOM 1462 C C . THR A 1 185 ? -6.707 2.226 3.420 1.00 94.94 185 THR A C 1
ATOM 1464 O O . THR A 1 185 ? -6.821 1.006 3.268 1.00 94.94 185 THR A O 1
ATOM 1467 N N . ALA A 1 186 ? -7.001 2.815 4.584 1.00 96.69 186 ALA A N 1
ATOM 1468 C CA . ALA A 1 186 ? -7.412 2.085 5.775 1.00 96.69 186 ALA A CA 1
ATOM 1469 C C . ALA A 1 186 ? -8.868 1.610 5.647 1.00 96.69 186 ALA A C 1
ATOM 1471 O O . ALA A 1 186 ? -9.810 2.399 5.747 1.00 96.69 186 ALA A O 1
ATOM 1472 N N . ARG A 1 187 ? -9.057 0.301 5.444 1.00 97.25 1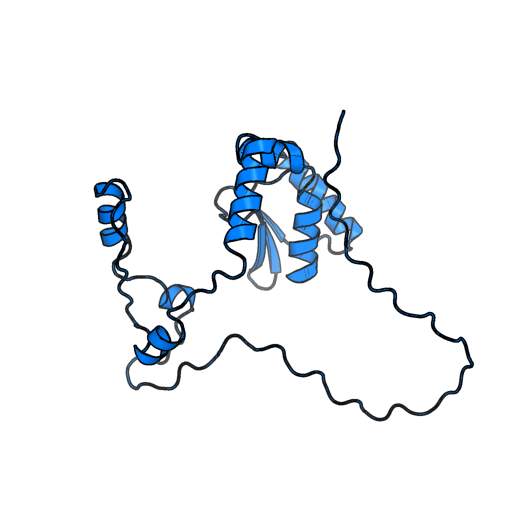87 ARG A N 1
ATOM 1473 C CA . ARG A 1 187 ? -10.377 -0.313 5.241 1.00 97.25 187 ARG A CA 1
ATOM 1474 C C . ARG A 1 187 ? -10.763 -1.267 6.363 1.00 97.25 187 ARG A C 1
ATOM 1476 O O . ARG A 1 187 ? -9.912 -1.931 6.954 1.00 97.25 187 ARG A O 1
ATOM 1483 N N . GLU A 1 188 ? -12.063 -1.337 6.622 1.00 95.75 188 GLU A N 1
ATOM 1484 C CA . GLU A 1 188 ? -12.677 -2.044 7.749 1.00 95.75 188 GLU A CA 1
ATOM 1485 C C . GLU A 1 188 ? -12.200 -3.489 7.929 1.00 95.75 188 GLU A C 1
ATOM 1487 O O . GLU A 1 188 ? -11.731 -3.855 9.005 1.00 95.75 188 GLU A O 1
ATOM 1492 N N . HIS A 1 189 ? -12.253 -4.298 6.874 1.00 97.19 189 HIS A N 1
ATOM 1493 C CA . HIS A 1 189 ? -11.913 -5.721 6.942 1.00 97.19 189 HIS A CA 1
ATOM 1494 C C . HIS A 1 189 ? -10.404 -5.983 6.900 1.00 97.19 189 HIS A C 1
ATOM 1496 O O . HIS A 1 189 ? -9.956 -7.096 7.168 1.00 97.19 189 HIS A O 1
ATOM 1502 N N . TRP A 1 190 ? -9.605 -4.979 6.536 1.00 96.62 190 TRP A N 1
ATOM 1503 C CA . TRP A 1 190 ? -8.162 -5.124 6.349 1.00 96.62 190 TRP A CA 1
ATOM 1504 C C . TRP A 1 190 ? -7.345 -4.577 7.510 1.00 96.62 190 TRP A C 1
ATOM 1506 O O . TRP A 1 190 ? -6.236 -5.059 7.736 1.00 96.62 190 TRP A O 1
ATOM 1516 N N . LEU A 1 191 ? -7.880 -3.605 8.255 1.00 96.94 191 LEU A N 1
ATOM 1517 C CA . LEU A 1 191 ? -7.122 -2.885 9.273 1.00 96.94 191 LEU A CA 1
ATOM 1518 C C . LEU A 1 191 ? -6.523 -3.824 10.328 1.00 96.94 191 LEU A C 1
ATOM 1520 O O . LEU A 1 191 ? -5.347 -3.699 10.645 1.00 96.94 191 LEU A O 1
ATOM 1524 N N . GLU A 1 192 ? -7.277 -4.802 10.836 1.00 95.69 192 GLU A N 1
ATOM 1525 C CA . GLU A 1 192 ? -6.730 -5.745 11.822 1.00 95.69 192 GLU A CA 1
ATOM 1526 C C . GLU A 1 192 ? -5.609 -6.616 11.232 1.00 95.69 192 GLU A C 1
ATOM 1528 O O . GLU A 1 192 ? -4.587 -6.822 11.882 1.00 95.69 192 GLU A O 1
ATOM 1533 N N . GLY A 1 193 ? -5.767 -7.103 9.997 1.00 96.25 193 GLY A N 1
ATOM 1534 C CA . GLY A 1 193 ? -4.729 -7.885 9.318 1.00 96.25 193 GLY A CA 1
ATOM 1535 C C . GLY A 1 193 ? -3.452 -7.075 9.090 1.00 96.25 193 GLY A C 1
ATOM 1536 O O . GLY A 1 193 ? -2.353 -7.581 9.306 1.00 96.25 193 GLY A O 1
ATOM 1537 N N . MET A 1 194 ? -3.604 -5.798 8.738 1.00 96.75 194 MET A N 1
ATOM 1538 C CA . MET A 1 194 ? -2.499 -4.851 8.621 1.00 96.75 194 MET A CA 1
ATOM 1539 C C . MET A 1 194 ? -1.798 -4.642 9.971 1.00 96.75 194 MET A C 1
ATOM 1541 O O . MET A 1 194 ? -0.580 -4.735 10.033 1.00 96.75 194 MET A O 1
ATOM 1545 N N . LEU A 1 195 ? -2.542 -4.441 11.066 1.00 96.75 195 LEU A N 1
ATOM 1546 C CA . LEU A 1 195 ? -1.955 -4.293 12.406 1.00 96.75 195 LEU A CA 1
ATOM 1547 C C . LEU A 1 195 ? -1.206 -5.549 12.856 1.00 96.75 195 LEU A C 1
ATOM 1549 O O . LEU A 1 195 ? -0.116 -5.438 13.408 1.00 96.75 195 LEU A O 1
ATOM 1553 N N . ARG A 1 196 ? -1.748 -6.739 12.574 1.00 95.94 196 ARG A N 1
ATOM 1554 C CA . ARG A 1 196 ? -1.066 -8.016 12.840 1.00 95.94 196 ARG A CA 1
ATOM 1555 C C . ARG A 1 196 ? 0.232 -8.162 12.065 1.00 95.94 196 ARG A C 1
ATOM 1557 O O . ARG A 1 196 ? 1.166 -8.751 12.589 1.00 95.94 196 ARG A O 1
ATOM 1564 N N . HIS A 1 197 ? 0.290 -7.659 10.838 1.00 95.88 197 HIS A N 1
ATOM 1565 C CA . HIS A 1 197 ? 1.523 -7.652 10.066 1.00 95.88 197 HIS A CA 1
ATOM 1566 C C . HIS A 1 197 ? 2.527 -6.663 10.668 1.00 95.88 197 HIS A C 1
ATOM 1568 O O . HIS A 1 197 ? 3.568 -7.081 11.159 1.00 95.88 197 HIS A O 1
ATOM 1574 N N . GLU A 1 198 ? 2.180 -5.376 10.733 1.00 95.81 198 GLU A N 1
ATOM 1575 C CA . GLU A 1 198 ? 3.107 -4.325 11.171 1.00 95.81 198 GLU A CA 1
ATOM 1576 C C . GLU A 1 198 ? 3.599 -4.539 12.608 1.00 95.81 198 GLU A C 1
ATOM 1578 O O . GLU A 1 198 ? 4.799 -4.522 12.866 1.00 95.81 198 GLU A O 1
ATOM 1583 N N . ILE A 1 199 ? 2.687 -4.790 13.550 1.00 93.81 199 ILE A N 1
ATOM 1584 C CA . ILE A 1 199 ? 3.046 -4.996 14.960 1.00 93.81 199 ILE A CA 1
ATOM 1585 C C . ILE A 1 199 ? 3.574 -6.418 15.182 1.00 93.81 199 ILE A C 1
ATOM 1587 O O . ILE A 1 199 ? 4.430 -6.631 16.024 1.00 93.81 199 ILE A O 1
ATOM 1591 N N . GLY A 1 200 ? 3.102 -7.419 14.438 1.00 91.50 200 GLY A N 1
ATOM 1592 C CA . GLY A 1 200 ? 3.538 -8.801 14.653 1.00 91.50 200 GLY A CA 1
ATOM 1593 C C . GLY A 1 200 ? 4.920 -9.127 14.086 1.00 91.50 200 GLY A C 1
ATOM 1594 O O . GLY A 1 200 ? 5.531 -10.094 14.537 1.00 91.50 200 GLY A O 1
ATOM 1595 N N . THR A 1 201 ? 5.410 -8.376 13.092 1.00 91.50 201 THR A N 1
ATOM 1596 C CA . THR A 1 201 ? 6.692 -8.683 12.430 1.00 91.50 201 THR A CA 1
ATOM 1597 C C . THR A 1 201 ? 7.726 -7.566 12.471 1.00 91.50 201 THR A C 1
ATOM 1599 O O . THR A 1 201 ? 8.901 -7.860 12.250 1.00 91.50 201 THR A O 1
ATOM 1602 N N . HIS A 1 202 ? 7.329 -6.316 12.726 1.00 89.25 202 HIS A N 1
ATOM 1603 C CA . HIS A 1 202 ? 8.239 -5.164 12.705 1.00 89.25 202 HIS A CA 1
ATOM 1604 C C . HIS A 1 202 ? 8.347 -4.409 14.040 1.00 89.25 202 HIS A C 1
ATOM 1606 O O . HIS A 1 202 ? 9.163 -3.489 14.117 1.00 89.25 202 HIS A O 1
ATOM 1612 N N . TYR A 1 203 ? 7.541 -4.772 15.047 1.00 84.25 203 TYR A N 1
ATOM 1613 C CA . TYR A 1 203 ? 7.651 -4.270 16.422 1.00 84.25 203 TYR A CA 1
ATOM 1614 C C . TYR A 1 203 ? 8.815 -4.929 17.169 1.00 84.25 203 TYR A C 1
ATOM 1616 O O . TYR A 1 203 ? 8.960 -6.170 17.052 1.00 84.25 203 TYR A O 1
#